Protein AF-A0A9W7T2G4-F1 (afdb_monomer_lite)

Secondary structure (DSSP, 8-state):
-THHHHHHHHHTTTS-HHHHHHHHHHHHHHHHH--SS---HHHHTSSS-SSEEEEEEEHHHHHHHHHH-----TT--HHHHHHHHHHTT--HHHHHHHHHHHTT--EEEEEESS-TT--SS-EEEEEEEEEEE-TTPPPPHHHHHHHHHHHHHHHHHHTT-S-HHHHHHHHHH--TTHHHHHHHS-TTS-HHHHHHHHHHHHHHHHHHTT----HHHHHHHHHT-SS-HHHHHHTTSEEEEEPP--TT---EEEPTTS--S-------------------------------------PPP-----SBPPTT--PPPPHHHHHT----TTS-HHHHHHHHHHHHHHTT-PBPPHHHHHHHHHHHHHTT-

Structure (mmCIF, N/CA/C/O backbone):
data_AF-A0A9W7T2G4-F1
#
_entry.id   AF-A0A9W7T2G4-F1
#
loop_
_atom_site.group_PDB
_atom_site.id
_atom_site.type_symbol
_atom_site.label_atom_id
_atom_site.label_alt_id
_atom_site.label_comp_id
_atom_site.label_asym_id
_atom_site.label_entity_id
_atom_site.label_seq_id
_atom_site.pdbx_PDB_ins_code
_atom_site.Cartn_x
_atom_site.Cartn_y
_atom_site.Cartn_z
_atom_site.occupancy
_atom_site.B_iso_or_equiv
_atom_site.auth_seq_id
_atom_site.auth_comp_id
_atom_site.auth_asym_id
_atom_site.auth_atom_id
_atom_site.pdbx_PDB_model_num
ATOM 1 N N . SER A 1 1 ? -6.076 11.336 30.240 1.00 52.75 1 SER A N 1
ATOM 2 C CA . SER A 1 1 ? -6.381 10.232 31.173 1.00 52.75 1 SER A CA 1
ATOM 3 C C . SER A 1 1 ? -7.382 9.301 30.498 1.00 52.75 1 SER A C 1
ATOM 5 O O . SER A 1 1 ? -8.202 9.799 29.736 1.00 52.75 1 SER A O 1
ATOM 7 N N . ARG A 1 2 ? -7.321 7.979 30.737 1.00 54.06 2 ARG A N 1
ATOM 8 C CA . ARG A 1 2 ? -8.260 6.973 30.174 1.00 54.06 2 ARG A CA 1
ATOM 9 C C . ARG A 1 2 ? -9.736 7.348 30.359 1.00 54.06 2 ARG A C 1
ATOM 11 O O . ARG A 1 2 ? -10.535 7.123 29.464 1.00 54.06 2 ARG A O 1
ATOM 18 N N . ILE A 1 3 ? -10.055 7.997 31.479 1.00 53.09 3 ILE A N 1
ATOM 19 C CA . ILE A 1 3 ? -11.402 8.477 31.813 1.00 53.09 3 ILE A CA 1
ATOM 20 C C . ILE A 1 3 ? -11.959 9.396 30.714 1.00 53.09 3 ILE A C 1
ATOM 22 O O . ILE A 1 3 ? -13.076 9.182 30.273 1.00 53.09 3 ILE A O 1
ATOM 26 N N . LYS A 1 4 ? -11.164 10.336 30.177 1.00 56.34 4 LYS A N 1
ATOM 27 C CA . LYS A 1 4 ? -11.614 11.229 29.089 1.00 56.34 4 LYS A CA 1
ATOM 28 C C . LYS A 1 4 ? -11.925 10.501 27.770 1.00 56.34 4 LYS A C 1
ATOM 30 O O . LYS A 1 4 ? -12.577 11.089 26.922 1.00 56.34 4 LYS A O 1
ATOM 35 N N . ARG A 1 5 ? -11.428 9.271 27.579 1.00 61.41 5 ARG A N 1
ATOM 36 C CA . ARG A 1 5 ? -11.643 8.481 26.352 1.00 61.41 5 ARG A CA 1
ATOM 37 C C . ARG A 1 5 ? -12.899 7.618 26.427 1.00 61.41 5 ARG A C 1
ATOM 39 O O . ARG A 1 5 ? -13.587 7.493 25.431 1.00 61.41 5 ARG A O 1
ATOM 46 N N . VAL A 1 6 ? -13.176 7.042 27.596 1.00 62.41 6 VAL A N 1
ATOM 47 C CA . VAL A 1 6 ? -14.283 6.087 27.796 1.00 62.41 6 VAL A CA 1
ATOM 48 C C . VAL A 1 6 ? -15.601 6.798 28.125 1.00 62.41 6 VAL A C 1
ATOM 50 O O . VAL A 1 6 ? -16.668 6.314 27.764 1.00 62.41 6 VAL A O 1
ATOM 53 N N . PHE A 1 7 ? -15.537 7.960 28.786 1.00 68.50 7 PHE A N 1
ATOM 54 C CA . PHE A 1 7 ? -16.724 8.677 29.266 1.00 68.50 7 PHE A CA 1
ATOM 55 C C . PHE A 1 7 ? -17.743 9.029 28.161 1.00 68.50 7 PHE A C 1
ATOM 57 O O . PHE A 1 7 ? -18.924 8.746 28.356 1.00 68.50 7 PHE A O 1
ATOM 64 N N . PRO A 1 8 ? -17.327 9.535 26.980 1.00 75.62 8 PRO A N 1
ATOM 65 C CA . PRO A 1 8 ? -18.272 9.824 25.899 1.00 75.62 8 PRO A CA 1
ATOM 66 C C . PRO A 1 8 ? -19.008 8.575 25.405 1.00 75.62 8 PRO A C 1
ATOM 68 O O . PRO A 1 8 ? -20.209 8.622 25.159 1.00 75.62 8 PRO A O 1
ATOM 71 N N . LEU A 1 9 ? -18.319 7.429 25.329 1.00 82.56 9 LEU A N 1
ATOM 72 C CA . LEU A 1 9 ? -18.953 6.179 24.917 1.00 82.56 9 LEU A CA 1
ATOM 73 C C . LEU A 1 9 ? -20.008 5.735 25.932 1.00 82.56 9 LEU A C 1
ATOM 75 O O . LEU A 1 9 ? -21.097 5.337 25.529 1.00 82.56 9 LEU A O 1
ATOM 79 N N . THR A 1 10 ? -19.707 5.817 27.234 1.00 82.31 10 THR A N 1
ATOM 80 C CA . THR A 1 10 ? -20.650 5.406 28.287 1.00 82.31 10 THR A CA 1
ATOM 81 C C . THR A 1 10 ? -21.949 6.209 28.279 1.00 82.31 10 THR A C 1
ATOM 83 O O . THR A 1 10 ? -22.995 5.643 28.581 1.00 82.31 10 THR A O 1
ATOM 86 N N . GLU A 1 11 ? -21.907 7.482 27.878 1.00 84.44 11 GLU A N 1
ATOM 87 C CA . GLU A 1 11 ? -23.097 8.337 27.759 1.00 84.44 11 GLU A CA 1
ATOM 88 C C . GLU A 1 11 ? -23.995 7.952 26.571 1.00 84.44 11 GLU A C 1
ATOM 90 O O . GLU A 1 11 ? -25.197 8.207 26.600 1.00 84.44 11 GLU A O 1
ATOM 95 N N . VAL A 1 12 ? -23.441 7.301 25.541 1.00 86.25 12 VAL A N 1
ATOM 96 C CA . VAL A 1 12 ? -24.167 6.944 24.308 1.00 86.25 12 VAL A CA 1
ATOM 97 C C . VAL A 1 12 ? -24.444 5.444 24.167 1.00 86.25 12 VAL A C 1
ATOM 99 O O . VAL A 1 12 ? -24.880 4.984 23.107 1.00 86.25 12 VAL A O 1
ATOM 102 N N . LEU A 1 13 ? -24.216 4.650 25.219 1.00 86.56 13 LEU A N 1
ATOM 103 C CA . LEU A 1 13 ? -24.439 3.198 25.190 1.00 86.56 13 LEU A CA 1
ATOM 104 C C . LEU A 1 13 ? -25.902 2.812 24.967 1.00 86.56 13 LEU A C 1
ATOM 106 O O . LEU A 1 13 ? -26.153 1.757 24.390 1.00 86.56 13 LEU A O 1
ATOM 110 N N . GLU A 1 14 ? -26.849 3.658 25.363 1.00 85.94 14 GLU A N 1
ATOM 111 C CA . GLU A 1 14 ? -28.290 3.457 25.148 1.00 85.94 14 GLU A CA 1
ATOM 112 C C . GLU A 1 14 ? -28.804 4.129 23.861 1.00 85.94 14 GLU A C 1
ATOM 114 O O . GLU A 1 14 ? -29.948 3.922 23.467 1.00 85.94 14 GLU A O 1
ATOM 119 N N . ALA A 1 15 ? -27.962 4.904 23.168 1.00 89.50 15 ALA A N 1
ATOM 120 C CA . ALA A 1 15 ? -28.337 5.630 21.953 1.00 89.50 15 ALA A CA 1
ATOM 121 C C . ALA A 1 15 ? -28.517 4.698 20.732 1.00 89.50 15 ALA A C 1
ATOM 123 O O . ALA A 1 15 ? -28.403 3.479 20.834 1.00 89.50 15 ALA A O 1
ATOM 124 N N . ALA A 1 16 ? -28.770 5.245 19.541 1.00 90.31 16 ALA A N 1
ATOM 125 C CA . ALA A 1 16 ? -28.787 4.446 18.311 1.00 90.31 16 ALA A CA 1
ATOM 126 C C . ALA A 1 16 ? -27.399 3.839 18.000 1.00 90.31 16 ALA A C 1
ATOM 128 O O . ALA A 1 16 ? -26.371 4.433 18.333 1.00 90.31 16 ALA A O 1
ATOM 129 N N . SER A 1 17 ? -27.360 2.694 17.305 1.00 91.62 17 SER A N 1
ATOM 130 C CA . SER A 1 17 ? -26.114 1.993 16.934 1.00 91.62 17 SER A CA 1
ATOM 131 C C . SER A 1 17 ? -25.126 2.873 16.159 1.00 91.62 17 SER A C 1
ATOM 133 O O . SER A 1 17 ? -23.921 2.722 16.328 1.00 91.62 17 SER A O 1
ATOM 135 N N . VAL A 1 18 ? -25.625 3.834 15.371 1.00 92.50 18 VAL A N 1
ATOM 136 C CA . VAL A 1 18 ? -24.806 4.825 14.650 1.00 92.50 18 VAL A CA 1
ATOM 137 C C . VAL A 1 18 ? -23.974 5.671 15.623 1.00 92.50 18 VAL A C 1
ATOM 139 O O . VAL A 1 18 ? -22.755 5.739 15.496 1.00 92.50 18 VAL A O 1
ATOM 142 N N . ILE A 1 19 ? -24.621 6.246 16.644 1.00 91.69 19 ILE A N 1
ATOM 143 C CA . ILE A 1 19 ? -23.990 7.143 17.626 1.00 91.69 19 ILE A CA 1
ATOM 144 C C . ILE A 1 19 ? -22.991 6.362 18.485 1.00 91.69 19 ILE A C 1
ATOM 146 O O . ILE A 1 19 ? -21.860 6.798 18.697 1.00 91.69 19 ILE A O 1
ATOM 150 N N . THR A 1 20 ? -23.380 5.167 18.943 1.00 91.44 20 THR A N 1
ATOM 151 C CA . THR A 1 20 ? -22.466 4.270 19.663 1.00 91.44 20 THR A CA 1
ATOM 152 C C . THR A 1 20 ? -21.259 3.896 18.793 1.00 91.44 20 THR A C 1
ATOM 154 O O . THR A 1 20 ? -20.131 3.859 19.280 1.00 91.44 20 THR A O 1
ATOM 157 N N . GLY A 1 21 ? -21.487 3.656 17.501 1.00 92.25 21 GLY A N 1
ATOM 158 C CA . GLY A 1 21 ? -20.466 3.362 16.504 1.00 92.25 21 GLY A CA 1
ATOM 159 C C . GLY A 1 21 ? -19.441 4.472 16.312 1.00 92.25 21 GLY A C 1
ATOM 160 O O . GLY A 1 21 ? -18.238 4.206 16.322 1.00 92.25 21 GLY A O 1
ATOM 161 N N . GLU A 1 22 ? -19.898 5.716 16.166 1.00 92.00 22 GLU A N 1
ATOM 162 C CA . GLU A 1 22 ? -19.015 6.878 16.057 1.00 92.00 22 GLU A CA 1
ATOM 163 C C . GLU A 1 22 ? -18.065 6.995 17.249 1.00 92.00 22 GLU A C 1
ATOM 165 O O . GLU A 1 22 ? -16.853 7.141 17.072 1.00 92.00 22 GLU A O 1
ATOM 170 N N . GLU A 1 23 ? -18.609 6.943 18.467 1.00 90.00 23 GLU A N 1
ATOM 171 C CA . GLU A 1 23 ? -17.812 7.088 19.684 1.00 90.00 23 GLU A CA 1
ATOM 172 C C . GLU A 1 23 ? -16.838 5.922 19.841 1.00 90.00 23 GLU A C 1
ATOM 174 O O . GLU A 1 23 ? -15.660 6.129 20.136 1.00 90.00 23 GLU A O 1
ATOM 179 N N . LEU A 1 24 ? -17.271 4.700 19.523 1.00 90.81 24 LEU A N 1
ATOM 180 C CA . LEU A 1 24 ? -16.404 3.527 19.541 1.00 90.81 24 LEU A CA 1
ATOM 181 C C . LEU A 1 24 ? -15.227 3.659 18.548 1.00 90.81 24 LEU A C 1
ATOM 183 O O . LEU A 1 24 ? -14.097 3.266 18.858 1.00 90.81 24 LEU A O 1
ATOM 187 N N . LEU A 1 25 ? -15.443 4.274 17.379 1.00 91.31 25 LEU A N 1
ATOM 188 C CA . LEU A 1 25 ? -14.369 4.578 16.425 1.00 91.31 25 LEU A CA 1
ATOM 189 C C . LEU A 1 25 ? -13.452 5.704 16.890 1.00 91.31 25 LEU A C 1
ATOM 191 O O . LEU A 1 25 ? -12.235 5.615 16.701 1.00 91.31 25 LEU A O 1
ATOM 195 N N . LYS A 1 26 ? -13.994 6.749 17.521 1.00 88.44 26 LYS A N 1
ATOM 196 C CA . LYS A 1 26 ? -13.187 7.819 18.123 1.00 88.44 26 LYS A CA 1
ATOM 197 C C . LYS A 1 26 ? -12.275 7.247 19.210 1.00 88.44 26 LYS A C 1
ATOM 199 O O . LYS A 1 26 ? -11.094 7.596 19.237 1.00 88.44 26 LYS A O 1
ATOM 204 N N . VAL A 1 27 ? -12.760 6.306 20.025 1.00 88.44 27 VAL A N 1
ATOM 205 C CA . VAL A 1 27 ? -11.935 5.569 20.998 1.00 88.44 27 VAL A CA 1
ATOM 206 C C . VAL A 1 27 ? -10.800 4.815 20.303 1.00 88.44 27 VAL A C 1
ATOM 208 O O . VAL A 1 27 ? -9.637 4.977 20.685 1.00 88.44 27 VAL A O 1
ATOM 211 N N . LEU A 1 28 ? -11.104 4.035 19.258 1.00 89.06 28 LEU A N 1
ATOM 212 C CA . LEU A 1 28 ? -10.088 3.298 18.496 1.00 89.06 28 LEU A CA 1
ATOM 213 C C . LEU A 1 28 ? -9.012 4.234 17.934 1.00 89.06 28 LEU A C 1
ATOM 215 O O . LEU A 1 28 ? -7.814 3.978 18.062 1.00 89.06 28 LEU A O 1
ATOM 219 N N . LEU A 1 29 ? -9.426 5.345 17.328 1.00 87.38 29 LEU A N 1
ATOM 220 C CA . LEU A 1 29 ? -8.516 6.344 16.780 1.00 87.38 29 LEU A CA 1
ATOM 221 C C . LEU A 1 29 ? -7.683 7.010 17.888 1.00 87.38 29 LEU A C 1
ATOM 223 O O . LEU A 1 29 ? -6.477 7.177 17.710 1.00 87.38 29 LEU A O 1
ATOM 227 N N . CYS A 1 30 ? -8.256 7.313 19.055 1.00 83.94 30 CYS A N 1
ATOM 228 C CA . CYS A 1 30 ? -7.500 7.818 20.208 1.00 83.94 30 CYS A CA 1
ATOM 229 C C . CYS A 1 30 ? -6.412 6.834 20.662 1.00 83.94 30 CYS A C 1
ATOM 231 O O . CYS A 1 30 ? -5.288 7.241 20.979 1.00 83.94 30 CYS A O 1
ATOM 233 N N . ASP A 1 31 ? -6.720 5.536 20.670 1.00 82.88 31 ASP A N 1
ATOM 234 C CA . ASP A 1 31 ? -5.755 4.493 21.017 1.00 82.88 31 ASP A CA 1
ATOM 235 C C . ASP A 1 31 ? -4.613 4.400 20.000 1.00 82.88 31 ASP A C 1
ATOM 237 O O . ASP A 1 31 ? -3.445 4.300 20.388 1.00 82.88 31 ASP A O 1
ATOM 241 N N . LEU A 1 32 ? -4.924 4.503 18.705 1.00 84.19 32 LEU A N 1
ATOM 242 C CA . LEU A 1 32 ? -3.932 4.446 17.629 1.00 84.19 32 LEU A CA 1
ATOM 243 C C . LEU A 1 32 ? -3.034 5.685 17.592 1.00 84.19 32 LEU A C 1
ATOM 245 O O . LEU A 1 32 ? -1.810 5.560 17.511 1.00 84.19 32 LEU A O 1
ATOM 249 N N . TYR A 1 33 ? -3.619 6.879 17.687 1.00 79.00 33 TYR A N 1
ATOM 250 C CA . TYR A 1 33 ? -2.873 8.137 17.671 1.00 79.00 33 TYR A CA 1
ATOM 251 C C . TYR A 1 33 ? -2.142 8.407 18.989 1.00 79.00 33 TYR A C 1
ATOM 253 O O . TYR A 1 33 ? -1.288 9.289 19.033 1.00 79.00 33 TYR A O 1
ATOM 261 N N . LYS A 1 34 ? -2.438 7.648 20.056 1.00 70.56 34 LYS A N 1
ATOM 262 C CA . LYS A 1 34 ? -1.885 7.815 21.414 1.00 70.56 34 LYS A CA 1
ATOM 263 C C . LYS A 1 34 ? -2.081 9.221 22.001 1.00 70.56 34 LYS A C 1
ATOM 265 O O . LYS A 1 34 ? -1.514 9.526 23.048 1.00 70.56 34 LYS A O 1
ATOM 270 N N . MET A 1 35 ? -2.906 10.053 21.372 1.00 58.56 35 MET A N 1
ATOM 271 C CA . MET A 1 35 ? -3.210 11.420 21.780 1.00 58.56 35 MET A CA 1
ATOM 272 C C . MET A 1 35 ? -4.561 11.454 22.495 1.00 58.56 35 MET A C 1
ATOM 274 O O . MET A 1 35 ? -5.463 10.688 22.170 1.00 58.56 35 MET A O 1
ATOM 278 N N . ASN A 1 36 ? -4.696 12.334 23.489 1.00 50.72 36 ASN A N 1
ATOM 279 C CA . ASN A 1 36 ? -6.003 12.654 24.078 1.00 50.72 36 ASN A CA 1
ATOM 280 C C . ASN A 1 36 ? -6.703 13.801 23.334 1.00 50.72 36 ASN A C 1
ATOM 282 O O . ASN A 1 36 ? -7.873 14.042 23.597 1.00 50.72 36 ASN A O 1
ATOM 286 N N . GLU A 1 37 ? -6.000 14.525 22.457 1.00 52.00 37 GLU A N 1
ATOM 287 C CA . GLU A 1 37 ? -6.506 15.752 21.841 1.00 52.00 37 GLU A CA 1
ATOM 288 C C . GLU A 1 37 ? -6.100 15.799 20.359 1.00 52.00 37 GLU A C 1
ATOM 290 O O . GLU A 1 37 ? -4.914 15.793 20.028 1.00 52.00 37 GLU A O 1
ATOM 295 N N . GLY A 1 38 ? -7.109 15.804 19.479 1.00 63.25 38 GLY A N 1
ATOM 296 C CA . GLY A 1 38 ? -6.982 16.063 18.041 1.00 63.25 38 GLY A CA 1
ATOM 297 C C . GLY A 1 38 ? -6.785 14.835 17.147 1.00 63.25 38 GLY A C 1
ATOM 298 O O . GLY A 1 38 ? -5.710 14.651 16.579 1.00 63.25 38 GLY A O 1
ATOM 299 N N . ILE A 1 39 ? -7.832 14.027 16.941 1.00 73.31 39 ILE A N 1
ATOM 300 C CA . ILE A 1 39 ? -7.872 13.106 15.791 1.00 73.31 39 ILE A CA 1
ATOM 301 C C . ILE A 1 39 ? -8.084 13.962 14.532 1.00 73.31 39 ILE A C 1
ATOM 303 O O . ILE A 1 39 ? -9.062 14.711 14.483 1.00 73.31 39 ILE A O 1
ATOM 307 N N . PRO A 1 40 ? -7.227 13.872 13.498 1.00 78.50 40 PRO A N 1
ATOM 308 C CA . PRO A 1 40 ? -7.386 14.650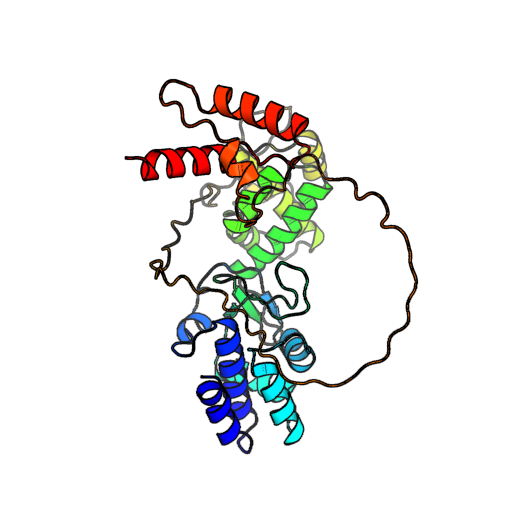 12.273 1.00 78.50 40 PRO A CA 1
ATOM 309 C C . PRO A 1 40 ? -8.483 14.049 11.378 1.00 78.50 40 PRO A C 1
ATOM 311 O O . PRO A 1 40 ? -8.208 13.653 10.246 1.00 78.50 40 PRO A O 1
ATOM 314 N N . LEU A 1 41 ? -9.725 13.973 11.877 1.00 82.50 41 LEU A N 1
ATOM 315 C CA . LEU A 1 41 ? -10.870 13.370 11.180 1.00 82.50 41 LEU A CA 1
ATOM 316 C C . LEU A 1 41 ? -11.043 13.956 9.775 1.00 82.50 41 LEU A C 1
ATOM 318 O O . LEU A 1 41 ? -11.120 13.206 8.810 1.00 82.50 41 LEU A O 1
ATOM 322 N N . ALA A 1 42 ? -10.951 15.283 9.632 1.00 83.06 42 ALA A N 1
ATOM 323 C CA . ALA A 1 42 ? -11.022 15.950 8.329 1.00 83.06 42 ALA A CA 1
ATOM 324 C C . ALA A 1 42 ? -9.972 15.439 7.320 1.00 83.06 42 ALA A C 1
ATOM 326 O O . ALA A 1 42 ? -10.243 15.365 6.124 1.00 83.06 42 ALA A O 1
ATOM 327 N N . GLY A 1 43 ? -8.782 15.048 7.790 1.00 83.31 43 GLY A N 1
ATOM 328 C CA . GLY A 1 43 ? -7.762 14.427 6.945 1.00 83.31 43 GLY A CA 1
ATOM 329 C C . GLY A 1 43 ? -8.139 13.005 6.520 1.00 83.31 43 GLY A C 1
ATOM 330 O O . GLY A 1 43 ? -7.893 12.619 5.380 1.00 83.31 43 GLY A O 1
ATOM 331 N N . LEU A 1 44 ? -8.771 12.233 7.408 1.00 88.50 44 LEU A N 1
ATOM 332 C CA . LEU A 1 44 ? -9.225 10.866 7.125 1.00 88.50 44 LEU A CA 1
ATOM 333 C C . LEU A 1 44 ? -10.372 10.829 6.098 1.00 88.50 44 LEU A C 1
ATOM 335 O O . LEU A 1 44 ? -10.502 9.848 5.368 1.00 88.50 44 LEU A O 1
ATOM 339 N N . CYS A 1 45 ? -11.158 11.902 5.992 1.00 88.56 45 CYS A N 1
ATOM 340 C CA . CYS A 1 45 ? -12.253 12.056 5.023 1.00 88.56 45 CYS A CA 1
ATOM 341 C C . CYS A 1 45 ? -11.818 12.731 3.705 1.00 88.56 45 CYS A C 1
ATOM 343 O O . CYS A 1 45 ? -12.635 12.937 2.809 1.00 88.56 45 CYS A O 1
ATOM 345 N N . GLY A 1 46 ? -10.546 13.125 3.586 1.00 84.88 46 GLY A N 1
ATOM 346 C CA . GLY A 1 46 ? -10.048 13.920 2.464 1.00 84.88 46 GLY A CA 1
ATOM 347 C C . GLY A 1 46 ? -10.095 13.212 1.103 1.00 84.88 46 GLY A C 1
ATOM 348 O O . GLY A 1 46 ? -10.328 12.009 0.982 1.00 84.88 46 GLY A O 1
ATOM 349 N N . SER A 1 47 ? -9.812 13.959 0.033 1.00 83.62 47 SER A N 1
ATOM 350 C CA . SER A 1 47 ? -9.673 13.399 -1.322 1.00 83.62 47 SER A CA 1
ATOM 351 C C . SER A 1 47 ? -8.357 12.635 -1.518 1.00 83.62 47 SER A C 1
ATOM 353 O O . SER A 1 47 ? -8.285 11.728 -2.350 1.00 83.62 47 SER A O 1
ATOM 355 N N . SER A 1 48 ? -7.334 12.947 -0.721 1.00 83.88 48 SER A N 1
ATOM 356 C CA . SER A 1 48 ? -6.010 12.324 -0.727 1.00 83.88 48 SER A CA 1
ATOM 357 C C . SER A 1 48 ? -5.651 11.762 0.655 1.00 83.88 48 SER A C 1
ATOM 359 O O . SER A 1 48 ? -6.130 12.272 1.669 1.00 83.88 48 SER A O 1
ATOM 361 N N . PRO A 1 49 ? -4.820 10.703 0.720 1.00 87.31 49 PRO A N 1
ATOM 362 C CA . PRO A 1 49 ? -4.423 10.118 1.993 1.00 87.31 49 PRO A CA 1
ATOM 363 C C . PRO A 1 49 ? -3.577 11.117 2.805 1.00 87.31 49 PRO A C 1
ATOM 365 O O . PRO A 1 49 ? -2.682 11.741 2.230 1.00 87.31 49 PRO A O 1
ATOM 368 N N . PRO A 1 50 ? -3.757 11.207 4.139 1.00 85.69 50 PRO A N 1
ATOM 369 C CA . PRO A 1 50 ? -2.946 12.080 5.002 1.00 85.69 50 PRO A CA 1
ATOM 370 C C . PRO A 1 50 ? -1.452 11.739 5.025 1.00 85.69 50 PRO A C 1
ATOM 372 O O . PRO A 1 50 ? -0.638 12.516 5.516 1.00 85.69 50 PRO A O 1
ATOM 375 N N . GLY A 1 51 ? -1.096 10.552 4.537 1.00 85.62 51 GLY A N 1
ATOM 376 C CA . GLY A 1 51 ? 0.259 10.034 4.536 1.00 85.62 51 GLY A CA 1
ATOM 377 C C . GLY A 1 51 ? 0.467 8.951 3.486 1.00 85.62 51 GLY A C 1
ATOM 378 O O . GLY A 1 51 ? -0.140 8.934 2.412 1.00 85.62 51 GLY A O 1
ATOM 379 N N . ILE A 1 52 ? 1.338 8.000 3.804 1.00 85.31 52 ILE A N 1
ATOM 380 C CA . ILE A 1 52 ? 1.698 6.903 2.913 1.00 85.31 52 ILE A CA 1
ATOM 381 C C . ILE A 1 52 ? 0.569 5.870 2.888 1.00 85.31 52 ILE A C 1
ATOM 383 O O . ILE A 1 52 ? 0.496 4.977 3.723 1.00 85.31 52 ILE A O 1
ATOM 387 N N . LEU A 1 53 ? -0.280 5.945 1.868 1.00 87.56 53 LEU A N 1
ATOM 388 C CA . LEU A 1 53 ? -1.157 4.843 1.457 1.00 87.56 53 LEU A CA 1
ATOM 389 C C . LEU A 1 53 ? -0.387 3.520 1.233 1.00 87.56 53 LEU A C 1
ATOM 391 O O . LEU A 1 53 ? 0.616 3.500 0.511 1.00 87.56 53 LEU A O 1
ATOM 395 N N . LYS A 1 54 ? -0.877 2.433 1.830 1.00 86.31 54 LYS A N 1
ATOM 396 C CA . LYS A 1 54 ? -0.346 1.061 1.764 1.00 86.31 54 LYS A CA 1
ATOM 397 C C . LYS A 1 54 ? -1.230 0.093 0.980 1.00 86.31 54 LYS A C 1
ATOM 399 O O . LYS A 1 54 ? -0.796 -1.017 0.703 1.00 86.31 54 LYS A O 1
ATOM 404 N N . GLY A 1 55 ? -2.424 0.523 0.589 1.00 87.62 55 GLY A N 1
ATOM 405 C CA . GLY A 1 55 ? -3.370 -0.276 -0.180 1.00 87.62 55 GLY A CA 1
ATOM 406 C C . GLY A 1 55 ? -4.801 0.134 0.133 1.00 87.62 55 GLY A C 1
ATOM 407 O O . GLY A 1 55 ? -5.041 1.258 0.583 1.00 87.62 55 GLY A O 1
ATOM 408 N N . ALA A 1 56 ? -5.724 -0.795 -0.083 1.00 90.88 56 ALA A N 1
ATOM 409 C CA . ALA A 1 56 ? -7.124 -0.665 0.284 1.00 90.88 56 ALA A CA 1
ATOM 410 C C . ALA A 1 56 ? -7.616 -1.921 1.008 1.00 90.88 56 ALA A C 1
ATOM 412 O O . ALA A 1 56 ? -7.048 -2.999 0.824 1.00 90.88 56 ALA A O 1
ATOM 413 N N . LEU A 1 57 ? -8.671 -1.767 1.802 1.00 91.56 57 LEU A N 1
ATOM 414 C CA . LEU A 1 57 ? -9.357 -2.850 2.499 1.00 91.56 57 LEU A CA 1
ATOM 415 C C . LEU A 1 57 ? -10.871 -2.683 2.390 1.00 91.56 57 LEU A C 1
ATOM 417 O O . LEU A 1 57 ? -11.373 -1.563 2.322 1.00 91.56 57 LEU A O 1
ATOM 421 N N . THR A 1 58 ? -11.599 -3.795 2.379 1.00 92.25 58 THR A N 1
ATOM 422 C CA . THR A 1 58 ? -13.063 -3.776 2.433 1.00 92.25 58 THR A CA 1
ATOM 423 C C . THR A 1 58 ? -13.516 -3.565 3.869 1.00 92.25 58 THR A C 1
ATOM 425 O O . THR A 1 58 ? -13.068 -4.284 4.769 1.00 92.25 58 THR A O 1
ATOM 428 N N . LEU A 1 59 ? -14.417 -2.602 4.072 1.00 93.19 59 LEU A N 1
ATOM 429 C CA . LEU A 1 59 ? -14.902 -2.223 5.395 1.00 93.19 59 LEU A CA 1
ATOM 430 C C . LEU A 1 59 ? -15.483 -3.420 6.161 1.00 93.19 59 LEU A C 1
ATOM 432 O O . LEU A 1 59 ? -15.119 -3.617 7.314 1.00 93.19 59 LEU A O 1
ATOM 436 N N . ASP A 1 60 ? -16.295 -4.256 5.508 1.00 91.38 60 ASP A N 1
ATOM 437 C CA . ASP A 1 60 ? -16.951 -5.409 6.142 1.00 91.38 60 ASP A CA 1
ATOM 438 C C . ASP A 1 60 ? -15.940 -6.364 6.786 1.00 91.38 60 ASP A C 1
ATOM 440 O O . ASP A 1 60 ? -16.037 -6.697 7.966 1.00 91.38 60 ASP A O 1
ATOM 444 N N . SER A 1 61 ? -14.906 -6.742 6.027 1.00 90.19 61 SER A N 1
ATOM 445 C CA . SER A 1 61 ? -13.844 -7.624 6.521 1.00 90.19 61 SER A CA 1
ATOM 446 C C . SER A 1 61 ? -13.055 -6.989 7.665 1.00 90.19 61 SER A C 1
ATOM 448 O O . SER A 1 61 ? -12.703 -7.656 8.634 1.00 90.19 61 SER A O 1
ATOM 450 N N . PHE A 1 62 ? -12.805 -5.682 7.581 1.00 91.38 62 PHE A N 1
ATOM 451 C CA . PHE A 1 62 ? -12.015 -4.973 8.576 1.00 91.38 62 PHE A CA 1
ATOM 452 C C . PHE A 1 62 ? -12.777 -4.786 9.886 1.00 91.38 62 PHE A C 1
ATOM 454 O O . PHE A 1 62 ? -12.220 -4.997 10.962 1.00 91.38 62 PHE A O 1
ATOM 461 N N . VAL A 1 63 ? -14.061 -4.443 9.807 1.00 92.88 63 VAL A N 1
ATOM 462 C CA . VAL A 1 63 ? -14.925 -4.298 10.977 1.00 92.88 63 VAL A CA 1
ATOM 463 C C . VAL A 1 63 ? -15.109 -5.637 11.687 1.00 92.88 63 VAL A C 1
ATOM 465 O O . VAL A 1 63 ? -15.007 -5.677 12.910 1.00 92.88 63 VAL A O 1
ATOM 468 N N . GLN A 1 64 ? -15.270 -6.739 10.950 1.00 91.25 64 GLN A N 1
ATOM 469 C CA . GLN A 1 64 ? -15.288 -8.080 11.544 1.00 91.25 64 GLN A CA 1
ATOM 470 C C . GLN A 1 64 ? -13.986 -8.402 12.291 1.00 91.25 64 GLN A C 1
ATOM 472 O O . GLN A 1 64 ? -14.023 -8.935 13.403 1.00 91.25 64 GLN A O 1
ATOM 477 N N . GLU A 1 65 ? -12.822 -8.055 11.730 1.00 89.56 65 GLU A N 1
ATOM 478 C CA . GLU A 1 65 ? -11.546 -8.234 12.431 1.00 89.56 65 GLU A CA 1
ATOM 479 C C . GLU A 1 65 ? -11.458 -7.378 13.704 1.00 89.56 65 GLU A C 1
ATOM 481 O O . GLU A 1 65 ? -11.006 -7.868 14.740 1.00 89.56 65 GLU A O 1
ATOM 486 N N . LEU A 1 66 ? -11.901 -6.118 13.653 1.00 90.25 66 LEU A N 1
ATOM 487 C CA . LEU A 1 66 ? -11.926 -5.225 14.817 1.00 90.25 66 LEU A CA 1
ATOM 488 C C . LEU A 1 66 ? -12.893 -5.712 15.903 1.00 90.25 66 LEU A C 1
ATOM 490 O O . LEU A 1 66 ? -12.571 -5.624 17.088 1.00 90.25 66 LEU A O 1
ATOM 494 N N . ALA A 1 67 ? -14.048 -6.245 15.505 1.00 89.00 67 ALA A N 1
ATOM 495 C CA . ALA A 1 67 ? -15.070 -6.748 16.411 1.00 89.00 67 ALA A CA 1
ATOM 496 C C . ALA A 1 67 ? -14.656 -8.053 17.110 1.00 89.00 67 ALA A C 1
ATOM 498 O O . ALA A 1 67 ? -15.130 -8.335 18.201 1.00 89.00 67 ALA A O 1
ATOM 499 N N . THR A 1 68 ? -13.761 -8.854 16.526 1.00 86.00 68 THR A N 1
ATOM 500 C CA . THR A 1 68 ? -13.438 -10.196 17.050 1.00 86.00 68 THR A CA 1
ATOM 501 C C . THR A 1 68 ? -12.049 -10.308 17.674 1.00 86.00 68 THR A C 1
ATOM 503 O O . THR A 1 68 ? -11.833 -11.151 18.546 1.00 86.00 68 THR A O 1
ATOM 506 N N . ARG A 1 69 ? -11.074 -9.482 17.267 1.00 83.88 69 ARG A N 1
ATOM 507 C CA . ARG A 1 69 ? -9.693 -9.612 17.757 1.00 83.88 69 ARG A CA 1
ATOM 508 C C . ARG A 1 69 ? -9.516 -9.078 19.179 1.00 83.88 69 ARG A C 1
ATOM 510 O O . ARG A 1 69 ? -9.858 -7.945 19.495 1.00 83.88 69 ARG A O 1
ATOM 517 N N . ASP A 1 70 ? -8.814 -9.854 20.004 1.00 76.69 70 ASP A N 1
ATOM 518 C CA . ASP A 1 70 ? -8.405 -9.474 21.368 1.00 76.69 70 ASP A CA 1
ATOM 519 C C . ASP A 1 70 ? -6.974 -8.898 21.443 1.00 76.69 70 ASP A C 1
ATOM 521 O O . ASP A 1 70 ? -6.303 -8.949 22.471 1.00 76.69 70 ASP A O 1
ATOM 525 N N . SER A 1 71 ? -6.469 -8.314 20.355 1.00 78.88 71 SER A N 1
ATOM 526 C CA . SER A 1 71 ? -5.111 -7.748 20.290 1.00 78.88 71 SER A CA 1
ATOM 527 C C . SER A 1 71 ? -5.035 -6.298 20.789 1.00 78.88 71 SER A C 1
ATOM 529 O O . SER A 1 71 ? -4.248 -5.509 20.278 1.00 78.88 71 SER A O 1
ATOM 531 N N . PHE A 1 72 ? -5.830 -5.926 21.788 1.00 80.06 72 PHE A N 1
ATOM 532 C CA . PHE A 1 72 ? -5.888 -4.565 22.334 1.00 80.06 72 PHE A CA 1
ATOM 533 C C . PHE A 1 72 ? -5.404 -4.543 23.792 1.00 80.06 72 PHE A C 1
ATOM 535 O O . PHE A 1 72 ? -6.209 -4.335 24.701 1.00 80.06 72 PHE A O 1
ATOM 542 N N . PRO A 1 73 ? -4.109 -4.803 24.062 1.00 68.31 73 PRO A N 1
ATOM 543 C CA . PRO A 1 73 ? -3.614 -4.782 25.429 1.00 68.31 73 PRO A CA 1
ATOM 544 C C . PRO A 1 73 ? -3.599 -3.358 25.990 1.00 68.31 73 PRO A C 1
ATOM 546 O O . PRO A 1 73 ? -3.512 -2.365 25.261 1.00 68.31 73 PRO A O 1
ATOM 549 N N . VAL A 1 74 ? -3.620 -3.271 27.320 1.00 65.75 74 VAL A N 1
ATOM 550 C CA . VAL A 1 74 ? -3.431 -2.026 28.074 1.00 65.75 74 VAL A CA 1
ATOM 551 C C . VAL A 1 74 ? -2.199 -1.279 27.525 1.00 65.75 74 VAL A C 1
ATOM 553 O O . VAL A 1 74 ? -1.158 -1.905 27.316 1.00 65.75 74 VAL A O 1
ATOM 556 N N . PRO A 1 75 ? -2.283 0.039 27.255 1.00 69.56 75 PRO A N 1
ATOM 557 C CA . PRO A 1 75 ? -3.310 0.988 27.691 1.00 69.56 75 PRO A CA 1
ATOM 558 C C . PRO A 1 75 ? -4.518 1.173 26.759 1.00 69.56 75 PRO A C 1
ATOM 560 O O . PRO A 1 75 ? -5.356 2.016 27.088 1.00 69.56 75 PRO A O 1
ATOM 563 N N . ALA A 1 76 ? -4.648 0.413 25.664 1.00 75.75 76 ALA A N 1
ATOM 564 C CA . ALA A 1 76 ? -5.791 0.541 24.755 1.00 75.75 76 ALA A CA 1
ATOM 565 C C . ALA A 1 76 ? -7.123 0.350 25.509 1.00 75.75 76 ALA A C 1
ATOM 567 O O . ALA A 1 76 ? -7.213 -0.478 26.423 1.00 75.75 76 ALA A O 1
ATOM 568 N N . THR A 1 77 ? -8.123 1.163 25.182 1.00 82.69 77 THR A N 1
ATOM 569 C CA . THR A 1 77 ? -9.473 1.130 25.763 1.00 82.69 77 THR A CA 1
ATOM 570 C C . THR A 1 77 ? -10.485 0.478 24.833 1.00 82.69 77 THR A C 1
ATOM 572 O O . THR A 1 77 ? -11.413 -0.153 25.327 1.00 82.69 77 THR A O 1
ATOM 575 N N . PHE A 1 78 ? -10.253 0.496 23.516 1.00 87.44 78 PHE A N 1
ATOM 576 C CA . PHE A 1 78 ? -11.167 -0.072 22.522 1.00 87.44 78 PHE A CA 1
ATOM 577 C C . PHE A 1 78 ? -11.603 -1.512 22.830 1.00 87.44 78 PHE A C 1
ATOM 579 O O . PHE A 1 78 ? -12.780 -1.836 22.735 1.00 87.44 78 PHE A O 1
ATOM 586 N N . GLY A 1 79 ? -10.678 -2.383 23.251 1.00 86.31 79 GLY A N 1
ATOM 587 C CA . GLY A 1 79 ? -11.012 -3.776 23.568 1.00 86.31 79 GLY A CA 1
ATOM 588 C C . GLY A 1 79 ? -11.960 -3.935 24.766 1.00 86.31 79 GLY A C 1
ATOM 589 O O . GLY A 1 79 ? -12.740 -4.882 24.804 1.00 86.31 79 GLY A O 1
ATOM 590 N N . HIS A 1 80 ? -11.908 -3.020 25.737 1.00 86.50 80 HIS A N 1
ATOM 591 C CA . HIS A 1 80 ? -12.837 -2.998 26.869 1.00 86.50 80 HIS A CA 1
ATOM 592 C C . HIS A 1 80 ? -14.194 -2.425 26.452 1.00 86.50 80 HIS A C 1
ATOM 594 O O . HIS A 1 80 ? -15.232 -3.028 26.714 1.00 86.50 80 HIS A O 1
ATOM 600 N N . ASP A 1 81 ? -14.154 -1.302 25.747 1.00 87.25 81 ASP A N 1
ATOM 601 C CA . ASP A 1 81 ? -15.307 -0.542 25.275 1.00 87.25 81 ASP A CA 1
ATOM 602 C C . ASP A 1 81 ? -16.160 -1.350 24.287 1.00 87.25 81 ASP A C 1
ATOM 604 O O . ASP A 1 81 ? -17.384 -1.376 24.387 1.00 87.25 81 ASP A O 1
ATOM 608 N N . ARG A 1 82 ? -15.514 -2.138 23.421 1.00 91.06 82 ARG A N 1
ATOM 609 C CA . ARG A 1 82 ? -16.162 -3.148 22.579 1.00 91.06 82 ARG A CA 1
ATOM 610 C C . ARG A 1 82 ? -17.021 -4.112 23.399 1.00 91.06 82 ARG A C 1
ATOM 612 O O . ARG A 1 82 ? -18.195 -4.302 23.102 1.00 91.06 82 ARG A O 1
ATOM 619 N N . ARG A 1 83 ? -16.449 -4.704 24.452 1.00 89.69 83 ARG A N 1
ATOM 620 C CA . ARG A 1 83 ? -17.161 -5.659 25.322 1.00 89.69 83 ARG A CA 1
ATOM 621 C C . ARG A 1 83 ? -18.291 -4.987 26.095 1.00 89.69 83 ARG A C 1
ATOM 623 O O . ARG A 1 83 ? -19.252 -5.652 26.466 1.00 89.69 83 ARG A O 1
ATOM 630 N N . LEU A 1 84 ? -18.168 -3.693 26.379 1.00 89.19 84 LEU A N 1
ATOM 631 C CA . LEU A 1 84 ? -19.223 -2.922 27.024 1.00 89.19 84 LEU A CA 1
ATOM 632 C C . LEU A 1 84 ? -20.436 -2.759 26.099 1.00 89.19 84 LEU A C 1
ATOM 634 O O . LEU A 1 84 ? -21.553 -2.982 26.549 1.00 89.19 84 LEU A O 1
ATOM 638 N N . VAL A 1 85 ? -20.210 -2.474 24.813 1.00 90.19 85 VAL A N 1
ATOM 639 C CA . VAL A 1 85 ? -21.267 -2.434 23.785 1.00 90.19 85 VAL A CA 1
ATOM 640 C C . VAL A 1 85 ? -21.922 -3.809 23.592 1.00 90.19 85 VAL A C 1
ATOM 642 O O . VAL A 1 85 ? -23.143 -3.905 23.526 1.00 90.19 85 VAL A O 1
ATOM 645 N N . GLU A 1 86 ? -21.146 -4.897 23.584 1.00 91.12 86 GLU A N 1
ATOM 646 C CA . GLU A 1 86 ? -21.712 -6.259 23.504 1.00 91.12 86 GLU A CA 1
ATOM 647 C C . GLU A 1 86 ? -22.616 -6.571 24.704 1.00 91.12 86 GLU A C 1
ATOM 649 O O . GLU A 1 86 ? -23.679 -7.174 24.560 1.00 91.12 86 GLU A O 1
ATOM 654 N N . ARG A 1 87 ? -22.223 -6.131 25.907 1.00 90.06 87 ARG A N 1
ATOM 655 C CA . ARG A 1 87 ? -23.001 -6.338 27.139 1.00 90.06 87 ARG A CA 1
ATOM 656 C C . ARG A 1 87 ? -24.331 -5.594 27.151 1.00 90.06 87 ARG A C 1
ATOM 658 O O . ARG A 1 87 ? -25.229 -6.026 27.867 1.00 90.06 87 ARG A O 1
ATOM 665 N N . THR A 1 88 ? -24.471 -4.514 26.386 1.00 88.38 88 THR A N 1
ATOM 666 C CA . THR A 1 88 ? -25.751 -3.807 26.233 1.00 88.38 88 THR A CA 1
ATOM 667 C C . THR A 1 88 ? -26.647 -4.426 25.158 1.00 88.38 88 THR A C 1
ATOM 669 O O . THR A 1 88 ? -27.725 -3.906 24.889 1.00 88.38 88 THR A O 1
ATOM 672 N N . GLY A 1 89 ? -26.242 -5.560 24.569 1.00 88.62 89 GLY A N 1
ATOM 673 C CA . GLY A 1 89 ? -27.039 -6.316 23.601 1.00 88.62 89 GLY A CA 1
ATOM 674 C C . GLY A 1 89 ? -26.947 -5.801 22.164 1.00 88.62 89 GLY A C 1
ATOM 675 O O . GLY A 1 89 ? -27.715 -6.247 21.316 1.00 88.62 89 GLY A O 1
ATOM 676 N N . LYS A 1 90 ? -26.026 -4.874 21.877 1.00 91.94 90 LYS A N 1
ATOM 677 C CA . LYS A 1 90 ? -25.802 -4.340 20.528 1.00 91.94 90 LYS A CA 1
ATOM 678 C C . LYS A 1 90 ? -24.776 -5.168 19.761 1.00 91.94 90 LYS A C 1
ATOM 680 O O . LYS A 1 90 ? -23.784 -5.622 20.332 1.00 91.94 90 LYS A O 1
ATOM 685 N N . ASP A 1 91 ? -24.971 -5.293 18.449 1.00 93.31 91 ASP A N 1
ATOM 686 C CA . ASP A 1 91 ? -23.944 -5.840 17.564 1.00 93.31 91 ASP A CA 1
ATOM 687 C C . ASP A 1 91 ? -22.845 -4.796 17.323 1.00 93.31 91 ASP A C 1
ATOM 689 O O . ASP A 1 91 ? -23.066 -3.734 16.735 1.00 93.31 91 ASP A O 1
ATOM 693 N N . VAL A 1 92 ? -21.630 -5.113 17.769 1.00 93.31 92 VAL A N 1
ATOM 694 C CA . VAL A 1 92 ? -20.440 -4.279 17.568 1.00 93.31 92 VAL A CA 1
ATOM 695 C C . VAL A 1 92 ? -20.134 -4.099 16.088 1.00 93.31 92 VAL A C 1
ATOM 697 O O . VAL A 1 92 ? -19.704 -3.020 15.684 1.00 93.31 92 VAL A O 1
ATOM 700 N N . THR A 1 93 ? -20.330 -5.143 15.283 1.00 94.31 93 THR A N 1
ATOM 701 C CA . THR A 1 93 ? -20.041 -5.119 13.847 1.00 94.31 93 THR A CA 1
ATOM 702 C C . THR A 1 93 ? -20.930 -4.085 13.168 1.00 94.31 93 THR A C 1
ATOM 704 O O . THR A 1 93 ? -20.433 -3.208 12.465 1.00 94.31 93 THR A O 1
ATOM 707 N N . GLU A 1 94 ? -22.234 -4.132 13.446 1.00 94.50 94 GLU A N 1
ATOM 708 C CA . GLU A 1 94 ? -23.200 -3.146 12.964 1.00 94.50 94 GLU A CA 1
ATOM 709 C C . GLU A 1 94 ? -22.860 -1.730 13.447 1.00 94.50 94 GLU A C 1
ATOM 711 O O . GLU A 1 94 ? -22.786 -0.808 12.633 1.00 94.50 94 GLU A O 1
ATOM 716 N N . CYS A 1 95 ? -22.580 -1.553 14.745 1.00 94.19 95 CYS A N 1
ATOM 717 C CA . CYS A 1 95 ? -22.189 -0.252 15.298 1.00 94.19 95 CYS A CA 1
ATOM 718 C C . CYS A 1 95 ? -20.980 0.330 14.553 1.00 94.19 95 CYS A C 1
ATOM 720 O O . CYS A 1 95 ? -21.012 1.470 14.100 1.00 94.19 95 CYS A O 1
ATOM 722 N N . LEU A 1 96 ? -19.912 -0.452 14.388 1.00 94.50 96 LEU A N 1
ATOM 723 C CA . LEU A 1 96 ? -18.697 -0.006 13.708 1.00 94.50 96 LEU A CA 1
ATOM 724 C C . LEU A 1 96 ? -18.951 0.311 12.228 1.00 94.50 96 LEU A C 1
ATOM 726 O O . LEU A 1 96 ? -18.459 1.330 11.748 1.00 94.50 96 LEU A O 1
ATOM 730 N N . LEU A 1 97 ? -19.723 -0.514 11.511 1.00 94.62 97 LEU A N 1
ATOM 731 C CA . LEU A 1 97 ? -20.090 -0.255 10.113 1.00 94.62 97 LEU A CA 1
ATOM 732 C C . LEU A 1 97 ? -20.792 1.096 9.962 1.00 94.62 97 LEU A C 1
ATOM 734 O O . LEU A 1 97 ? -20.376 1.917 9.141 1.00 94.62 97 LEU A O 1
ATOM 738 N N . LEU A 1 98 ? -21.817 1.332 10.782 1.00 93.81 98 LEU A N 1
ATOM 739 C CA . LEU A 1 98 ? -22.581 2.575 10.784 1.00 93.81 98 LEU A CA 1
ATOM 740 C C . LEU A 1 98 ? -21.716 3.769 11.198 1.00 93.81 98 LEU A C 1
ATOM 742 O O . LEU A 1 98 ? -21.772 4.811 10.556 1.00 93.81 98 LEU A O 1
ATOM 746 N N . GLY A 1 99 ? -20.851 3.605 12.199 1.00 93.69 99 GLY A N 1
ATOM 747 C CA . GLY A 1 99 ? -19.922 4.652 12.621 1.00 93.69 99 GLY A CA 1
ATOM 748 C C . GLY A 1 99 ? -18.931 5.049 11.522 1.00 93.69 99 GLY A C 1
ATOM 749 O O . GLY A 1 99 ? -18.635 6.230 11.354 1.00 93.69 99 GLY A O 1
ATOM 750 N N . PHE A 1 100 ? -18.416 4.086 10.746 1.00 94.00 100 PHE A N 1
ATOM 751 C CA . PHE A 1 100 ? -17.510 4.378 9.629 1.00 94.00 100 PHE A CA 1
ATOM 752 C C . PHE A 1 100 ? -18.232 5.179 8.543 1.00 94.00 100 PHE A C 1
ATOM 754 O O . PHE A 1 100 ? -17.670 6.138 8.010 1.00 94.00 100 PHE A O 1
ATOM 761 N N . GLN A 1 101 ? -19.476 4.787 8.246 1.00 92.56 101 GLN A N 1
ATOM 762 C CA . GLN A 1 101 ? -20.332 5.461 7.275 1.00 92.56 101 GLN A CA 1
ATOM 763 C C . GLN A 1 101 ? -20.672 6.886 7.711 1.00 92.56 101 GLN A C 1
ATOM 765 O O . GLN A 1 101 ? -20.513 7.789 6.895 1.00 92.56 101 GLN A O 1
ATOM 770 N N . GLU A 1 102 ? -21.058 7.091 8.970 1.00 93.00 102 GLU A N 1
ATOM 771 C CA . GLU A 1 102 ? -21.433 8.397 9.526 1.00 93.00 102 GLU A CA 1
ATOM 772 C C . GLU A 1 102 ? -20.241 9.360 9.595 1.00 93.00 102 GLU A C 1
ATOM 774 O O . GLU A 1 102 ? -20.321 10.505 9.159 1.00 93.00 102 GLU A O 1
ATOM 779 N N . LEU A 1 103 ? -19.071 8.877 10.030 1.00 90.12 103 LEU A N 1
ATOM 780 C CA . LEU A 1 103 ? -17.842 9.680 10.043 1.00 90.12 103 LEU A CA 1
ATOM 781 C C . LEU A 1 103 ? -17.230 9.875 8.646 1.00 90.12 103 LEU A C 1
ATOM 783 O O . LEU A 1 103 ? -16.210 10.555 8.520 1.00 90.12 103 LEU A O 1
ATOM 787 N N . HIS A 1 104 ? -17.799 9.260 7.603 1.00 90.88 104 HIS A N 1
ATOM 788 C CA . HIS A 1 104 ? -17.312 9.307 6.222 1.00 90.88 104 HIS A CA 1
ATOM 789 C C . HIS A 1 104 ? -15.795 9.050 6.103 1.00 90.88 104 HIS A C 1
ATOM 791 O O . HIS A 1 104 ? -15.076 9.731 5.362 1.00 90.88 104 HIS A O 1
ATOM 797 N N . ILE A 1 105 ? -15.272 8.081 6.863 1.00 91.88 105 ILE A N 1
ATOM 798 C CA . ILE A 1 105 ? -13.830 7.813 6.915 1.00 91.88 105 ILE A CA 1
ATOM 799 C C . ILE A 1 105 ? -13.398 7.131 5.618 1.00 91.88 105 ILE A C 1
ATOM 801 O O . ILE A 1 105 ? -13.756 5.986 5.348 1.00 91.88 105 ILE A O 1
ATOM 805 N N . ARG A 1 106 ? -12.576 7.807 4.820 1.00 91.88 106 ARG A N 1
ATOM 806 C CA . ARG A 1 106 ? -12.047 7.251 3.570 1.00 91.88 106 ARG A CA 1
ATOM 807 C C . ARG A 1 106 ? -10.679 6.606 3.747 1.00 91.88 106 ARG A C 1
ATOM 809 O O . ARG A 1 106 ? -10.385 5.590 3.122 1.00 91.88 106 ARG A O 1
ATOM 816 N N . TYR A 1 107 ? -9.832 7.193 4.582 1.00 92.94 107 TYR A N 1
ATOM 817 C CA . TYR A 1 107 ? -8.494 6.699 4.867 1.00 92.94 107 TYR A CA 1
ATOM 818 C C . TYR A 1 107 ? -8.379 6.362 6.345 1.00 92.94 107 TYR A C 1
ATOM 820 O O . TYR A 1 107 ? -8.641 7.206 7.194 1.00 92.94 107 TYR A O 1
ATOM 828 N N . PHE A 1 108 ? -7.944 5.146 6.656 1.00 93.06 108 PHE A N 1
ATOM 829 C CA . PHE A 1 108 ? -7.755 4.688 8.028 1.00 93.06 108 PHE A CA 1
ATOM 830 C C . PHE A 1 108 ? -6.277 4.361 8.284 1.00 93.06 108 PHE A C 1
ATOM 832 O O . PHE A 1 108 ? -5.571 3.978 7.346 1.00 93.06 108 PHE A O 1
ATOM 839 N N . PRO A 1 109 ? -5.757 4.528 9.514 1.00 91.31 109 PRO A N 1
ATOM 840 C CA . PRO A 1 109 ? -4.435 4.034 9.887 1.00 91.31 109 PRO A CA 1
ATOM 841 C C . PRO A 1 109 ? -4.196 2.576 9.459 1.00 91.31 109 PRO A C 1
ATOM 843 O O . PRO A 1 109 ? -5.009 1.697 9.729 1.00 91.31 109 PRO A O 1
ATOM 846 N N . ALA A 1 110 ? -3.068 2.296 8.806 1.00 89.69 110 ALA A N 1
ATOM 847 C CA . ALA A 1 110 ? -2.698 0.941 8.398 1.00 89.69 110 ALA A CA 1
ATOM 848 C C . ALA A 1 110 ? -2.267 0.116 9.624 1.00 89.69 110 ALA A C 1
ATOM 850 O O . ALA A 1 110 ? -1.096 0.118 10.013 1.00 89.69 110 ALA A O 1
ATOM 851 N N . VAL A 1 111 ? -3.228 -0.539 10.273 1.00 88.06 111 VAL A N 1
ATOM 852 C CA . VAL A 1 111 ? -3.001 -1.299 11.505 1.00 88.06 111 VAL A CA 1
ATOM 853 C C . VAL A 1 111 ? -2.509 -2.719 11.222 1.00 88.06 111 VAL A C 1
ATOM 855 O O . VAL A 1 111 ? -2.968 -3.395 10.308 1.00 88.06 111 VAL A O 1
ATOM 858 N N . SER A 1 112 ? -1.572 -3.177 12.046 1.00 83.38 112 SER A N 1
ATOM 859 C CA . SER A 1 112 ? -1.150 -4.570 12.178 1.00 83.38 112 SER A CA 1
ATOM 860 C C . SER A 1 112 ? -1.554 -5.061 13.562 1.00 83.38 112 SER A C 1
ATOM 862 O O . SER A 1 112 ? -1.455 -4.318 14.531 1.00 83.38 112 SER A O 1
ATOM 864 N N . PHE A 1 113 ? -1.964 -6.319 13.687 1.00 81.56 113 PHE A N 1
ATOM 865 C CA . PHE A 1 113 ? -2.319 -6.928 14.980 1.00 81.56 113 PHE A CA 1
ATOM 866 C C . PHE A 1 113 ? -1.130 -7.606 15.674 1.00 81.56 113 PHE A C 1
ATOM 868 O O . PHE A 1 113 ? -1.275 -8.250 16.713 1.00 81.56 113 PHE A O 1
ATOM 875 N N . HIS A 1 114 ? 0.053 -7.428 15.092 1.00 76.88 114 HIS A N 1
ATOM 876 C CA . HIS A 1 114 ? 1.334 -7.766 15.681 1.00 76.88 114 HIS A CA 1
ATOM 877 C C . HIS A 1 114 ? 2.201 -6.513 15.722 1.00 76.88 114 HIS A C 1
ATOM 879 O O . HIS A 1 114 ? 2.231 -5.738 14.757 1.00 76.88 114 HIS A O 1
ATOM 885 N N . ASP A 1 115 ? 2.930 -6.327 16.816 1.00 70.44 115 ASP A N 1
ATOM 886 C CA . ASP A 1 115 ? 3.922 -5.263 16.895 1.00 70.44 115 ASP A CA 1
ATOM 887 C C . ASP A 1 115 ? 5.237 -5.620 16.191 1.00 70.44 115 ASP A C 1
ATOM 889 O O . ASP A 1 115 ? 5.426 -6.706 15.645 1.00 70.44 115 ASP A O 1
ATOM 893 N N . TYR A 1 116 ? 6.200 -4.700 16.273 1.00 65.25 116 TYR A N 1
ATOM 894 C CA . TYR A 1 116 ? 7.557 -4.893 15.759 1.00 65.25 116 TYR A CA 1
ATOM 895 C C . TYR A 1 116 ? 8.339 -6.045 16.427 1.00 65.25 116 TYR A C 1
ATOM 897 O O . TYR A 1 116 ? 9.371 -6.447 15.896 1.00 65.25 116 TYR A O 1
ATOM 905 N N . LYS A 1 117 ? 7.883 -6.561 17.577 1.00 72.62 117 LYS A N 1
ATOM 906 C CA . LYS A 1 117 ? 8.434 -7.727 18.288 1.00 72.62 117 LYS A CA 1
ATOM 907 C C . LYS A 1 117 ? 7.580 -8.991 18.090 1.00 72.62 117 LYS A C 1
ATOM 909 O O . LYS A 1 117 ? 7.803 -9.970 18.793 1.00 72.62 117 LYS A O 1
ATOM 914 N N . ALA A 1 118 ? 6.616 -8.971 17.166 1.00 72.62 118 ALA A N 1
ATOM 915 C CA . ALA A 1 118 ? 5.631 -10.028 16.936 1.00 72.62 118 ALA A CA 1
ATOM 916 C C . ALA A 1 118 ? 4.711 -10.360 18.136 1.00 72.62 118 ALA A C 1
ATOM 918 O O . ALA A 1 118 ? 4.026 -11.382 18.133 1.00 72.62 118 ALA A O 1
ATOM 919 N N . ALA A 1 119 ? 4.632 -9.492 19.146 1.00 75.50 119 ALA A N 1
ATOM 920 C CA . ALA A 1 119 ? 3.640 -9.590 20.208 1.00 75.50 119 ALA A CA 1
ATOM 921 C C . ALA A 1 119 ? 2.243 -9.268 19.654 1.00 75.50 119 ALA A C 1
ATOM 923 O O . ALA A 1 119 ? 2.086 -8.334 18.864 1.00 75.50 119 ALA A O 1
ATOM 924 N N . LYS A 1 120 ? 1.228 -10.019 20.100 1.00 75.62 120 LYS A N 1
ATOM 925 C CA . LYS A 1 120 ? -0.184 -9.865 19.705 1.00 75.62 120 LYS A CA 1
ATOM 926 C C . LYS A 1 120 ? -0.776 -8.565 20.256 1.00 75.62 120 LYS A C 1
ATOM 928 O O . LYS A 1 120 ? -1.466 -8.560 21.273 1.00 75.62 120 LYS A O 1
ATOM 933 N N . ARG A 1 121 ? -0.475 -7.448 19.602 1.00 80.12 121 ARG A N 1
ATOM 934 C CA . ARG A 1 121 ? -1.010 -6.130 19.931 1.00 80.12 121 ARG A CA 1
ATOM 935 C C . ARG A 1 121 ? -1.213 -5.304 18.677 1.00 80.12 121 ARG A C 1
ATOM 937 O O . ARG A 1 121 ? -0.382 -5.341 17.770 1.00 80.12 121 ARG A O 1
ATOM 944 N N . ILE A 1 122 ? -2.291 -4.530 18.662 1.00 82.94 122 ILE A N 1
ATOM 945 C CA . ILE A 1 122 ? -2.556 -3.572 17.607 1.00 82.94 122 ILE A CA 1
ATOM 946 C C . ILE A 1 122 ? -1.422 -2.552 17.574 1.00 82.94 122 ILE A C 1
ATOM 948 O O . ILE A 1 122 ? -0.996 -1.991 18.588 1.00 82.94 122 ILE A O 1
ATOM 952 N N . TYR A 1 123 ? -0.892 -2.355 16.384 1.00 82.88 123 TYR A N 1
ATOM 953 C CA . TYR A 1 123 ? 0.227 -1.490 16.119 1.00 82.88 123 TYR A CA 1
ATOM 954 C C . TYR A 1 123 ? -0.030 -0.754 14.819 1.00 82.88 123 TYR A C 1
ATOM 956 O O . TYR A 1 123 ? -0.338 -1.348 13.789 1.00 82.88 123 TYR A O 1
ATOM 964 N N . TRP A 1 124 ? 0.145 0.556 14.868 1.00 85.44 124 TRP A N 1
ATOM 965 C CA . TRP A 1 124 ? 0.135 1.402 13.696 1.00 85.44 124 TRP A CA 1
ATOM 966 C C . TRP A 1 124 ? 1.498 2.066 13.557 1.00 85.44 124 TRP A C 1
ATOM 968 O O . TRP A 1 124 ? 2.002 2.700 14.491 1.00 85.44 124 TRP A O 1
ATOM 978 N N . LYS A 1 125 ? 2.103 1.924 12.377 1.00 80.94 125 LYS A N 1
ATOM 979 C CA . LYS A 1 125 ? 3.285 2.695 12.016 1.00 80.94 125 LYS A CA 1
ATOM 980 C C . LYS A 1 125 ? 2.821 4.074 11.562 1.00 80.94 125 LYS A C 1
ATOM 982 O O . LYS A 1 125 ? 2.212 4.211 10.505 1.00 80.94 125 LYS A O 1
ATOM 987 N N . ALA A 1 126 ? 3.107 5.080 12.387 1.00 80.00 126 ALA A N 1
ATOM 988 C CA . ALA A 1 126 ? 2.702 6.459 12.144 1.00 80.00 126 ALA A CA 1
ATOM 989 C C . ALA A 1 126 ? 2.966 6.877 10.687 1.00 80.00 126 ALA A C 1
ATOM 991 O O . ALA A 1 126 ? 4.026 6.576 10.134 1.00 80.00 126 ALA A O 1
ATOM 992 N N . ASN A 1 127 ? 2.004 7.595 10.103 1.00 83.81 127 ASN A N 1
ATOM 993 C CA . ASN A 1 127 ? 2.002 8.050 8.709 1.00 83.81 127 ASN A CA 1
ATOM 994 C C . ASN A 1 127 ? 1.693 6.978 7.639 1.00 83.81 127 ASN A C 1
ATOM 996 O O . ASN A 1 127 ? 1.772 7.288 6.452 1.00 83.81 127 ASN A O 1
ATOM 1000 N N . GLU A 1 128 ? 1.333 5.744 8.004 1.00 88.00 128 GLU A N 1
ATOM 1001 C CA . GLU A 1 128 ? 0.884 4.717 7.047 1.00 88.00 128 GLU A CA 1
ATOM 1002 C C . GLU A 1 128 ? -0.645 4.561 7.073 1.00 88.00 128 GLU A C 1
ATOM 1004 O O . GLU A 1 128 ? -1.237 4.424 8.136 1.00 88.00 128 GLU A O 1
ATOM 1009 N N . TYR A 1 129 ? -1.301 4.579 5.915 1.00 91.06 129 TYR A N 1
ATOM 1010 C CA . TYR A 1 129 ? -2.765 4.579 5.809 1.00 91.06 129 TYR A CA 1
ATOM 1011 C C . TYR A 1 129 ? -3.256 3.562 4.780 1.00 91.06 129 TYR A C 1
ATOM 1013 O O . TYR A 1 129 ? -2.509 3.151 3.896 1.00 91.06 129 TYR A O 1
ATOM 1021 N N . VAL A 1 130 ? -4.520 3.179 4.861 1.00 92.12 130 VAL A N 1
ATOM 1022 C CA . VAL A 1 130 ? -5.227 2.315 3.908 1.00 92.12 130 VAL A CA 1
ATOM 1023 C C . VAL A 1 130 ? -6.522 2.994 3.485 1.00 92.12 130 VAL A C 1
ATOM 1025 O O . VAL A 1 130 ? -7.128 3.713 4.275 1.00 92.12 130 VAL A O 1
ATOM 1028 N N . GLU A 1 131 ? -6.923 2.812 2.230 1.00 93.38 131 GLU A N 1
ATOM 1029 C CA . GLU A 1 131 ? -8.228 3.276 1.750 1.00 93.38 131 GLU A CA 1
ATOM 1030 C C . GLU A 1 131 ? -9.307 2.276 2.174 1.00 93.38 131 GLU A C 1
ATOM 1032 O O . GLU A 1 131 ? -9.168 1.072 1.958 1.00 93.38 131 GLU A O 1
ATOM 1037 N N . VAL A 1 132 ? -10.368 2.779 2.795 1.00 93.56 132 VAL A N 1
ATOM 1038 C CA . VAL A 1 132 ? -11.517 1.991 3.233 1.00 93.56 132 VAL A CA 1
ATOM 1039 C C . VAL A 1 132 ? -12.533 1.950 2.097 1.00 93.56 132 VAL A C 1
ATOM 1041 O O . VAL A 1 132 ? -12.982 2.991 1.621 1.00 93.56 132 VAL A O 1
ATOM 1044 N N . LEU A 1 133 ? -12.873 0.744 1.645 1.00 92.25 133 LEU A N 1
ATOM 1045 C CA . LEU A 1 133 ? -13.837 0.515 0.573 1.00 92.25 133 LEU A CA 1
ATOM 1046 C C . LEU A 1 133 ? -15.193 0.158 1.172 1.00 92.25 133 LEU A C 1
ATOM 1048 O O . LEU A 1 133 ? -15.314 -0.823 1.909 1.00 92.25 133 LEU A O 1
ATOM 1052 N N . TYR A 1 134 ? -16.209 0.942 0.825 1.00 88.75 134 TYR A N 1
ATOM 1053 C CA . TYR A 1 134 ? -17.586 0.701 1.239 1.00 88.75 134 TYR A CA 1
ATOM 1054 C C . TYR A 1 134 ? -18.257 -0.247 0.239 1.00 88.75 134 TYR A C 1
ATOM 1056 O O . TYR A 1 134 ? -18.427 0.099 -0.934 1.00 88.75 134 TYR A O 1
ATOM 1064 N N . GLY A 1 135 ? -18.618 -1.453 0.683 1.00 83.06 135 GLY A N 1
ATOM 1065 C CA . GLY A 1 135 ? -19.226 -2.483 -0.163 1.00 83.06 135 GLY A CA 1
ATOM 1066 C C . GLY A 1 135 ? -18.370 -2.837 -1.387 1.00 83.06 135 GLY A C 1
ATOM 1067 O O . GLY A 1 135 ? -17.171 -3.085 -1.279 1.00 83.06 135 GLY A O 1
ATOM 1068 N N . ASN A 1 136 ? -18.980 -2.823 -2.578 1.00 78.44 136 ASN A N 1
ATOM 1069 C CA . ASN A 1 136 ? -18.337 -3.208 -3.845 1.00 78.44 136 ASN A CA 1
ATOM 1070 C C . ASN A 1 136 ? -17.621 -2.049 -4.566 1.00 78.44 136 ASN A C 1
ATOM 1072 O O . ASN A 1 136 ? -17.463 -2.071 -5.790 1.00 78.44 136 ASN A O 1
ATOM 1076 N N . GLN A 1 137 ? -17.213 -1.008 -3.839 1.00 84.44 137 GLN A N 1
ATOM 1077 C CA . GLN A 1 137 ? -16.468 0.098 -4.433 1.00 84.44 137 GLN A CA 1
ATOM 1078 C C . GLN A 1 137 ? -15.098 -0.358 -4.944 1.00 84.44 137 GLN A C 1
ATOM 1080 O O . GLN A 1 137 ? -14.351 -1.071 -4.275 1.00 84.44 137 GLN A O 1
ATOM 1085 N N . ASN A 1 138 ? -14.744 0.103 -6.144 1.00 83.81 138 ASN A N 1
ATOM 1086 C CA . ASN A 1 138 ? -13.412 -0.122 -6.682 1.00 83.81 138 ASN A CA 1
ATOM 1087 C C . ASN A 1 138 ? -12.394 0.766 -5.948 1.00 83.81 138 ASN A C 1
ATOM 1089 O O . ASN A 1 138 ? -12.661 1.957 -5.767 1.00 83.81 138 ASN A O 1
ATOM 1093 N N . PRO A 1 139 ? -11.206 0.240 -5.598 1.00 86.69 139 PRO A N 1
ATOM 1094 C CA . PRO A 1 139 ? -10.171 1.052 -4.981 1.00 86.69 139 PRO A CA 1
ATOM 1095 C C . PRO A 1 139 ? -9.728 2.199 -5.889 1.00 86.69 139 PRO A C 1
ATOM 1097 O O . PRO A 1 139 ? -9.734 2.075 -7.122 1.00 86.69 139 PRO A O 1
ATOM 1100 N N . SER A 1 140 ? -9.295 3.309 -5.282 1.00 86.50 140 SER A N 1
ATOM 1101 C CA . SER A 1 140 ? -8.783 4.455 -6.031 1.00 86.50 140 SER A CA 1
ATOM 1102 C C . SER A 1 140 ? -7.614 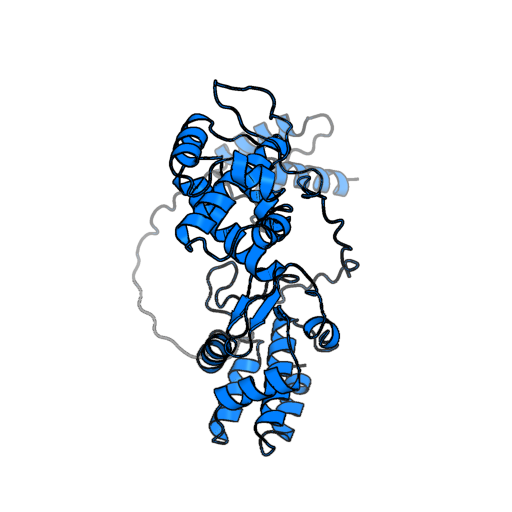4.053 -6.939 1.00 86.50 140 SER A C 1
ATOM 1104 O O . SER A 1 140 ? -6.908 3.074 -6.663 1.00 86.50 140 SER A O 1
ATOM 1106 N N . PRO A 1 141 ? -7.335 4.816 -8.014 1.00 84.25 141 PRO A N 1
ATOM 1107 C CA . PRO A 1 141 ? -6.173 4.562 -8.868 1.00 84.25 141 PRO A CA 1
ATOM 1108 C C . PRO A 1 141 ? -4.865 4.459 -8.073 1.00 84.25 141 PRO A C 1
ATOM 1110 O O . PRO A 1 141 ? -4.018 3.622 -8.384 1.00 84.25 141 PRO A O 1
ATOM 1113 N N . LEU A 1 142 ? -4.737 5.262 -7.012 1.00 84.06 142 LEU A N 1
ATOM 1114 C CA . LEU A 1 142 ? -3.582 5.263 -6.127 1.00 84.06 142 LEU A CA 1
ATOM 1115 C C . LEU A 1 142 ? -3.510 3.990 -5.275 1.00 84.06 142 LEU A C 1
ATOM 1117 O O . LEU A 1 142 ? -2.447 3.375 -5.207 1.00 84.06 142 LEU A O 1
ATOM 1121 N N . ALA A 1 143 ? -4.617 3.566 -4.657 1.00 86.06 143 ALA A N 1
ATOM 1122 C CA . ALA A 1 143 ? -4.661 2.322 -3.890 1.00 86.06 143 ALA A CA 1
ATOM 1123 C C . ALA A 1 143 ? -4.369 1.106 -4.775 1.00 86.06 143 ALA A C 1
ATOM 1125 O O . ALA A 1 143 ? -3.522 0.285 -4.429 1.00 86.06 143 ALA A O 1
ATOM 1126 N N . ARG A 1 144 ? -4.989 1.045 -5.962 1.00 87.06 144 ARG A N 1
ATOM 1127 C CA . ARG A 1 144 ? -4.727 0.005 -6.967 1.00 87.06 144 ARG A CA 1
ATOM 1128 C C . ARG A 1 144 ? -3.253 -0.044 -7.352 1.00 87.06 144 ARG A C 1
ATOM 1130 O O . ARG A 1 144 ? -2.673 -1.124 -7.392 1.00 87.06 144 ARG A O 1
ATOM 1137 N N . ALA A 1 145 ? -2.638 1.111 -7.603 1.00 86.75 145 ALA A N 1
ATOM 1138 C CA . ALA A 1 145 ? -1.218 1.193 -7.921 1.00 86.75 145 ALA A CA 1
ATOM 1139 C C . ALA A 1 145 ? -0.338 0.658 -6.782 1.00 86.75 145 ALA A C 1
ATOM 1141 O O . ALA A 1 145 ? 0.610 -0.080 -7.042 1.00 86.75 145 ALA A O 1
ATOM 1142 N N . VAL A 1 146 ? -0.650 0.985 -5.525 1.00 86.25 146 VAL A N 1
ATOM 1143 C CA . VAL A 1 146 ? 0.117 0.502 -4.367 1.00 86.25 146 VAL A CA 1
ATOM 1144 C C . VAL A 1 146 ? -0.014 -1.012 -4.198 1.00 86.25 146 VAL A C 1
ATOM 1146 O O . VAL A 1 146 ? 1.010 -1.680 -4.066 1.00 86.25 146 VAL A O 1
ATOM 1149 N N . THR A 1 147 ? -1.231 -1.560 -4.273 1.00 85.69 147 THR A N 1
ATOM 1150 C CA . THR A 1 147 ? -1.462 -3.011 -4.185 1.00 85.69 147 THR A CA 1
ATOM 1151 C C . THR A 1 147 ? -0.687 -3.756 -5.273 1.00 85.69 147 THR A C 1
ATOM 1153 O O . THR A 1 147 ? 0.110 -4.638 -4.967 1.00 85.69 147 THR A O 1
ATOM 1156 N N . VAL A 1 148 ? -0.813 -3.318 -6.532 1.00 87.88 148 VAL A N 1
ATOM 1157 C CA . VAL A 1 148 ? -0.110 -3.941 -7.666 1.00 87.88 148 VAL A CA 1
ATOM 1158 C C . VAL A 1 148 ? 1.411 -3.809 -7.538 1.00 87.88 148 VAL A C 1
ATOM 1160 O O . VAL A 1 148 ? 2.141 -4.708 -7.942 1.00 87.88 148 VAL A O 1
ATOM 1163 N N . THR A 1 149 ? 1.918 -2.720 -6.952 1.00 88.62 149 THR A N 1
ATOM 1164 C CA . THR A 1 149 ? 3.363 -2.550 -6.722 1.00 88.62 149 THR A CA 1
ATOM 1165 C C . THR A 1 149 ? 3.922 -3.648 -5.814 1.00 88.62 149 THR A C 1
ATOM 1167 O O . THR A 1 149 ? 5.007 -4.159 -6.090 1.00 88.62 149 THR A O 1
ATOM 1170 N N . GLY A 1 150 ? 3.187 -4.041 -4.768 1.00 86.00 150 GLY A N 1
ATOM 1171 C CA . GLY A 1 150 ? 3.581 -5.141 -3.883 1.00 86.00 150 GLY A CA 1
ATOM 1172 C C . GLY A 1 150 ? 3.702 -6.470 -4.629 1.00 86.00 150 GLY A C 1
ATOM 1173 O O . GLY A 1 150 ? 4.735 -7.134 -4.541 1.00 86.00 150 GLY A O 1
ATOM 1174 N N . ASP A 1 151 ? 2.698 -6.804 -5.437 1.00 88.31 151 ASP A N 1
ATOM 1175 C CA . ASP A 1 151 ? 2.698 -8.032 -6.238 1.00 88.31 151 ASP A CA 1
ATOM 1176 C C . ASP A 1 151 ? 3.843 -8.031 -7.265 1.00 88.31 151 ASP A C 1
ATOM 1178 O O . ASP A 1 151 ? 4.553 -9.022 -7.437 1.00 88.31 151 ASP A O 1
ATOM 1182 N N . VAL A 1 152 ? 4.083 -6.890 -7.919 1.00 91.56 152 VAL A N 1
ATOM 1183 C CA . VAL A 1 152 ? 5.175 -6.726 -8.891 1.00 91.56 152 VAL A CA 1
ATOM 1184 C C . VAL A 1 152 ? 6.536 -6.931 -8.229 1.00 91.56 152 VAL A C 1
ATOM 1186 O O . VAL A 1 152 ? 7.423 -7.526 -8.838 1.00 91.56 152 VAL A O 1
ATOM 1189 N N . PHE A 1 153 ? 6.727 -6.485 -6.983 1.00 90.06 153 PHE A N 1
ATOM 1190 C CA . PHE A 1 153 ? 7.981 -6.724 -6.261 1.00 90.06 153 PHE A CA 1
ATOM 1191 C C . PHE A 1 153 ? 8.217 -8.212 -6.042 1.00 90.06 153 PHE A C 1
ATOM 1193 O O . PHE A 1 153 ? 9.327 -8.690 -6.282 1.00 90.06 153 PHE A O 1
ATOM 1200 N N . LEU A 1 154 ? 7.175 -8.933 -5.621 1.00 88.81 154 LEU A N 1
ATOM 1201 C CA . LEU A 1 154 ? 7.243 -10.377 -5.430 1.00 88.81 154 LEU A CA 1
ATOM 1202 C C . LEU A 1 154 ? 7.595 -11.079 -6.743 1.00 88.81 154 LEU A C 1
ATOM 1204 O O . LEU A 1 154 ? 8.456 -11.952 -6.750 1.00 88.81 154 LEU A O 1
ATOM 1208 N N . GLU A 1 155 ? 7.018 -10.660 -7.870 1.00 90.69 155 GLU A N 1
ATOM 1209 C CA . GLU A 1 155 ? 7.329 -11.262 -9.172 1.00 90.69 155 GLU A CA 1
ATOM 1210 C C . GLU A 1 155 ? 8.740 -10.932 -9.665 1.00 90.69 155 GLU A C 1
ATOM 1212 O O . GLU A 1 155 ? 9.420 -11.805 -10.208 1.00 90.69 155 GLU A O 1
ATOM 1217 N N . ILE A 1 156 ? 9.220 -9.705 -9.441 1.00 91.69 156 ILE A N 1
ATOM 1218 C CA . ILE A 1 156 ? 10.604 -9.325 -9.755 1.00 91.69 156 ILE A CA 1
ATOM 1219 C C . ILE A 1 156 ? 11.586 -10.184 -8.955 1.00 91.69 156 ILE A C 1
ATOM 1221 O O . ILE A 1 156 ? 12.588 -10.634 -9.511 1.00 91.69 156 ILE A O 1
ATOM 1225 N N . GLN A 1 157 ? 11.291 -10.444 -7.679 1.00 89.81 157 GLN A N 1
ATOM 1226 C CA . GLN A 1 157 ? 12.100 -11.322 -6.833 1.00 89.81 157 GLN A CA 1
ATOM 1227 C C . GLN A 1 157 ? 11.995 -12.792 -7.256 1.00 89.81 157 GLN A C 1
ATOM 1229 O O . GLN A 1 157 ? 13.004 -13.492 -7.273 1.00 89.81 157 GLN A O 1
ATOM 1234 N N . ARG A 1 158 ? 10.798 -13.254 -7.638 1.00 90.25 158 ARG A N 1
ATOM 1235 C CA . ARG A 1 158 ? 10.538 -14.635 -8.068 1.00 90.25 158 ARG A CA 1
ATOM 1236 C C . ARG A 1 158 ? 11.222 -14.989 -9.391 1.00 90.25 158 ARG A C 1
ATOM 1238 O O . ARG A 1 158 ? 11.654 -16.126 -9.547 1.00 90.25 158 ARG A O 1
ATOM 1245 N N . ARG A 1 159 ? 11.305 -14.049 -10.346 1.00 88.50 159 ARG A N 1
ATOM 1246 C CA . ARG A 1 159 ? 11.952 -14.214 -11.672 1.00 88.50 159 ARG A CA 1
ATOM 1247 C C . ARG A 1 159 ? 13.414 -13.725 -11.723 1.00 88.50 159 ARG A C 1
ATOM 1249 O O . ARG A 1 159 ? 13.913 -13.414 -12.801 1.00 88.50 159 ARG A O 1
ATOM 1256 N N . PRO A 1 160 ? 14.110 -13.704 -10.581 1.00 88.69 160 PRO A N 1
ATOM 1257 C CA . PRO A 1 160 ? 15.299 -12.876 -10.295 1.00 88.69 160 PRO A CA 1
ATOM 1258 C C . PRO A 1 160 ? 15.582 -11.692 -11.248 1.00 88.69 160 PRO A C 1
ATOM 1260 O O . PRO A 1 160 ? 16.701 -11.502 -11.719 1.00 88.69 160 PRO A O 1
ATOM 1263 N N . LEU A 1 161 ? 14.579 -10.858 -11.541 1.00 90.50 161 LEU A N 1
ATOM 1264 C CA . LEU A 1 161 ? 14.705 -9.772 -12.523 1.00 90.50 161 LEU A CA 1
ATOM 1265 C C . LEU A 1 161 ? 15.605 -8.637 -12.013 1.00 90.50 161 LEU A C 1
ATOM 1267 O O . LEU A 1 161 ? 16.234 -7.949 -12.812 1.00 90.50 161 LEU A O 1
ATOM 1271 N N . SER A 1 162 ? 15.682 -8.427 -10.698 1.00 91.38 162 SER A N 1
ATOM 1272 C CA . SER A 1 162 ? 16.562 -7.442 -10.059 1.00 91.38 162 SER A CA 1
ATOM 1273 C C . SER A 1 162 ? 16.934 -7.879 -8.639 1.00 91.38 162 SER A C 1
ATOM 1275 O O . SER A 1 162 ? 16.278 -8.734 -8.049 1.00 91.38 162 SER A O 1
ATOM 1277 N N . TYR A 1 163 ? 17.970 -7.266 -8.063 1.00 86.12 163 TYR A N 1
ATOM 1278 C CA . TYR A 1 163 ? 18.338 -7.488 -6.665 1.00 86.12 163 TYR A CA 1
ATOM 1279 C C . TYR A 1 163 ? 17.317 -6.854 -5.715 1.00 86.12 163 TYR A C 1
ATOM 1281 O O . TYR A 1 163 ? 16.916 -5.707 -5.914 1.00 86.12 163 TYR A O 1
ATOM 1289 N N . SER A 1 164 ? 16.998 -7.531 -4.608 1.00 85.19 164 SER A N 1
ATOM 1290 C CA . SER A 1 164 ? 16.055 -7.032 -3.593 1.00 85.19 164 SER A CA 1
ATOM 1291 C C . SER A 1 164 ? 16.403 -5.635 -3.070 1.00 85.19 164 SER A C 1
ATOM 1293 O O . SER A 1 164 ? 15.509 -4.809 -2.912 1.00 85.19 164 SER A O 1
ATOM 1295 N N . ARG A 1 165 ? 17.697 -5.319 -2.911 1.00 84.94 165 ARG A N 1
ATOM 1296 C CA . ARG A 1 165 ? 18.168 -3.982 -2.494 1.00 84.94 165 ARG A CA 1
ATOM 1297 C C . ARG A 1 165 ? 17.705 -2.849 -3.421 1.00 84.94 165 ARG A C 1
ATOM 1299 O O . ARG A 1 165 ? 17.488 -1.732 -2.970 1.00 84.94 165 ARG A O 1
ATOM 1306 N N . ASN A 1 166 ? 17.538 -3.125 -4.719 1.00 85.19 166 ASN A N 1
ATOM 1307 C CA . ASN A 1 166 ? 17.094 -2.119 -5.685 1.00 85.19 166 ASN A CA 1
ATOM 1308 C C . ASN A 1 166 ? 15.595 -1.827 -5.537 1.00 85.19 166 ASN A C 1
ATOM 1310 O O . ASN A 1 166 ? 15.151 -0.749 -5.925 1.00 85.19 166 ASN A O 1
ATOM 1314 N N . LEU A 1 167 ? 14.825 -2.768 -4.979 1.00 86.31 167 LEU A N 1
ATOM 1315 C CA . LEU A 1 167 ? 13.385 -2.635 -4.752 1.00 86.31 167 LEU A CA 1
ATOM 1316 C C . LEU A 1 167 ? 13.061 -1.850 -3.478 1.00 86.31 167 LEU A C 1
ATOM 1318 O O . LEU A 1 167 ? 12.017 -1.205 -3.415 1.00 86.31 167 LEU A O 1
ATOM 1322 N N . GLU A 1 168 ? 13.957 -1.842 -2.486 1.00 84.06 168 GLU A N 1
ATOM 1323 C CA . GLU A 1 168 ? 13.732 -1.172 -1.196 1.00 84.06 168 GLU A CA 1
ATOM 1324 C C . GLU A 1 168 ? 13.366 0.306 -1.357 1.00 84.06 168 GLU A C 1
ATOM 1326 O O . GLU A 1 168 ? 12.399 0.773 -0.761 1.00 84.06 168 GLU A O 1
ATOM 1331 N N . LYS A 1 169 ? 14.055 1.034 -2.242 1.00 84.50 169 LYS A N 1
ATOM 1332 C CA . LYS A 1 169 ? 13.757 2.453 -2.494 1.00 84.50 169 LYS A CA 1
ATOM 1333 C C . LYS A 1 169 ? 12.367 2.689 -3.096 1.00 84.50 169 LYS A C 1
ATOM 1335 O O . LYS A 1 169 ? 11.766 3.729 -2.845 1.00 84.50 169 LYS A O 1
ATOM 1340 N N . TYR A 1 170 ? 11.843 1.731 -3.859 1.00 85.69 170 TYR A N 1
ATOM 1341 C CA . TYR A 1 170 ? 10.495 1.800 -4.426 1.00 85.69 170 TYR A CA 1
ATOM 1342 C C . TYR A 1 170 ? 9.428 1.372 -3.414 1.00 85.69 170 TYR A C 1
ATOM 1344 O O . TYR A 1 170 ? 8.256 1.672 -3.616 1.00 85.69 170 TYR A O 1
ATOM 1352 N N . ARG A 1 171 ? 9.797 0.680 -2.328 1.00 77.75 171 ARG A N 1
ATOM 1353 C CA . ARG A 1 171 ? 8.854 0.262 -1.280 1.00 77.75 171 ARG A CA 1
ATOM 1354 C C . ARG A 1 171 ? 8.222 1.463 -0.581 1.00 77.75 171 ARG A C 1
ATOM 1356 O O . ARG A 1 171 ? 7.023 1.455 -0.314 1.00 77.75 171 ARG A O 1
ATOM 1363 N N . ASP A 1 172 ? 9.031 2.485 -0.318 1.00 69.81 172 ASP A N 1
ATOM 1364 C CA . ASP A 1 172 ? 8.595 3.695 0.380 1.00 69.81 172 ASP A CA 1
ATOM 1365 C C . ASP A 1 172 ? 8.195 4.810 -0.593 1.00 69.81 172 ASP A C 1
ATOM 1367 O O . ASP A 1 172 ? 7.158 5.445 -0.410 1.00 69.81 172 ASP A O 1
ATOM 1371 N N . LEU A 1 173 ? 8.975 5.019 -1.661 1.00 72.38 173 LEU A N 1
ATOM 1372 C CA . LEU A 1 173 ? 8.730 6.085 -2.644 1.00 72.38 173 LEU A CA 1
ATOM 1373 C C . LEU A 1 173 ? 7.716 5.702 -3.730 1.00 72.38 173 LEU A C 1
ATOM 1375 O O . LEU A 1 173 ? 7.313 6.559 -4.517 1.00 72.38 173 LEU A O 1
ATOM 1379 N N . ARG A 1 174 ? 7.288 4.432 -3.749 1.00 80.56 174 ARG A N 1
ATOM 1380 C CA . ARG A 1 174 ? 6.437 3.809 -4.773 1.00 80.56 174 ARG A CA 1
ATOM 1381 C C . ARG A 1 174 ? 7.096 3.773 -6.149 1.00 80.56 174 ARG A C 1
ATOM 1383 O O . ARG A 1 174 ? 8.162 4.339 -6.376 1.00 80.56 174 ARG A O 1
ATOM 1390 N N . MET A 1 175 ? 6.454 3.071 -7.078 1.00 89.00 175 MET A N 1
ATOM 1391 C CA . MET A 1 175 ? 6.787 3.102 -8.500 1.00 89.00 175 MET A CA 1
ATOM 1392 C C . MET A 1 175 ? 6.024 4.263 -9.168 1.00 89.00 175 MET A C 1
ATOM 1394 O O . MET A 1 175 ? 4.814 4.134 -9.369 1.00 89.00 175 MET A O 1
ATOM 1398 N N . PRO A 1 176 ? 6.671 5.394 -9.526 1.00 88.56 176 PRO A N 1
ATOM 1399 C CA . PRO A 1 176 ? 5.963 6.600 -9.982 1.00 88.56 176 PRO A CA 1
ATOM 1400 C C . PRO A 1 176 ? 5.135 6.388 -11.255 1.00 88.56 176 PRO A C 1
ATOM 1402 O O . PRO A 1 176 ? 4.106 7.026 -11.453 1.00 88.56 176 PRO A O 1
ATOM 1405 N N . TRP A 1 177 ? 5.556 5.453 -12.105 1.00 91.81 177 TRP A N 1
ATOM 1406 C CA . TRP A 1 177 ? 4.879 5.125 -13.358 1.00 91.81 177 TRP A CA 1
ATOM 1407 C C . TRP A 1 177 ? 3.581 4.334 -13.166 1.00 91.81 177 TRP A C 1
ATOM 1409 O O . TRP A 1 177 ? 2.757 4.298 -14.078 1.00 91.81 177 TRP A O 1
ATOM 1419 N N . MET A 1 178 ? 3.388 3.694 -12.009 1.00 91.56 178 MET A N 1
ATOM 1420 C CA . MET A 1 178 ? 2.385 2.646 -11.819 1.00 91.56 178 MET A CA 1
ATOM 1421 C C . MET A 1 178 ? 0.960 3.116 -12.129 1.00 91.56 178 MET A C 1
ATOM 1423 O O . MET A 1 178 ? 0.247 2.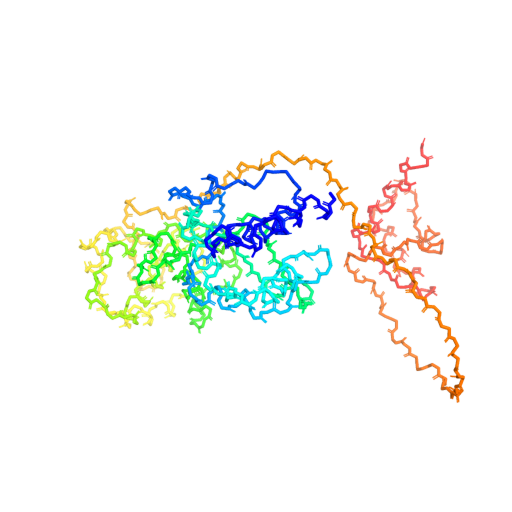489 -12.909 1.00 91.56 178 MET A O 1
ATOM 1427 N N . GLU A 1 179 ? 0.560 4.260 -11.578 1.00 89.38 179 GLU A N 1
ATOM 1428 C CA . GLU A 1 179 ? -0.786 4.806 -11.768 1.00 89.38 179 GLU A CA 1
ATOM 1429 C C . GLU A 1 179 ? -1.059 5.171 -13.237 1.00 89.38 179 GLU A C 1
ATOM 1431 O O . GLU A 1 179 ? -2.107 4.832 -13.793 1.00 89.38 179 GLU A O 1
ATOM 1436 N N . ALA A 1 180 ? -0.096 5.826 -13.893 1.00 91.38 180 ALA A N 1
ATOM 1437 C CA . ALA A 1 180 ? -0.223 6.234 -15.290 1.00 91.38 180 ALA A CA 1
ATOM 1438 C C . ALA A 1 180 ? -0.297 5.028 -16.237 1.00 91.38 180 ALA A C 1
ATOM 1440 O O . ALA A 1 180 ? -1.029 5.070 -17.226 1.00 91.38 180 ALA A O 1
ATOM 1441 N N . VAL A 1 181 ? 0.436 3.956 -15.926 1.00 93.00 181 VAL A N 1
ATOM 1442 C CA . VAL A 1 181 ? 0.431 2.705 -16.692 1.00 93.00 181 VAL A CA 1
ATOM 1443 C C . VAL A 1 181 ? -0.901 1.981 -16.521 1.00 93.00 181 VAL A C 1
ATOM 1445 O O . VAL A 1 181 ? -1.540 1.655 -17.518 1.00 93.00 181 VAL A O 1
ATOM 1448 N N . LEU A 1 182 ? -1.369 1.799 -15.282 1.00 91.12 182 LEU A N 1
ATOM 1449 C CA . LEU A 1 182 ? -2.642 1.129 -14.999 1.00 91.12 182 LEU A CA 1
ATOM 1450 C C . LEU A 1 182 ? -3.843 1.840 -15.636 1.00 91.12 182 LEU A C 1
ATOM 1452 O O . LEU A 1 182 ? -4.789 1.176 -16.044 1.00 91.12 182 LEU A O 1
ATOM 1456 N N . ARG A 1 183 ? -3.804 3.173 -15.761 1.00 90.50 183 ARG A N 1
ATOM 1457 C CA . ARG A 1 183 ? -4.853 3.954 -16.440 1.00 90.50 183 ARG A CA 1
ATOM 1458 C C . ARG A 1 183 ? -4.887 3.731 -17.958 1.00 90.50 183 ARG A C 1
ATOM 1460 O O . ARG A 1 183 ? -5.940 3.892 -18.562 1.00 90.50 183 ARG A O 1
ATOM 1467 N N . ARG A 1 184 ? -3.743 3.422 -18.577 1.00 92.69 184 ARG A N 1
ATOM 1468 C CA . ARG A 1 184 ? -3.599 3.273 -20.039 1.00 92.69 184 ARG A CA 1
ATOM 1469 C C . ARG A 1 184 ? -3.716 1.826 -20.511 1.00 92.69 184 ARG A C 1
ATOM 1471 O O . ARG A 1 184 ? -3.883 1.597 -21.706 1.00 92.69 184 ARG A O 1
ATOM 1478 N N . LEU A 1 185 ? -3.601 0.855 -19.606 1.00 91.88 185 LEU A N 1
ATOM 1479 C CA . LEU A 1 185 ? -3.782 -0.551 -19.946 1.00 91.88 185 LEU A CA 1
ATOM 1480 C C . LEU A 1 185 ? -5.266 -0.856 -20.226 1.00 91.88 185 LEU A C 1
ATOM 1482 O O . LEU A 1 185 ? -6.136 -0.388 -19.491 1.00 91.88 185 LEU A O 1
ATOM 1486 N N . PRO A 1 186 ? -5.571 -1.625 -21.286 1.00 88.75 186 PRO A N 1
ATOM 1487 C CA . PRO A 1 186 ? -6.944 -1.962 -21.630 1.00 88.75 186 PRO A CA 1
ATOM 1488 C C . PRO A 1 186 ? -7.555 -2.929 -20.612 1.00 88.75 186 PRO A C 1
ATOM 1490 O O . PRO A 1 186 ? -6.979 -3.969 -20.302 1.00 88.75 186 PRO A O 1
ATOM 1493 N N . SER A 1 187 ? -8.774 -2.626 -20.163 1.00 85.06 187 SER A N 1
ATOM 1494 C CA . SER A 1 187 ? -9.534 -3.439 -19.202 1.00 85.06 187 SER A CA 1
ATOM 1495 C C . SER A 1 187 ? -9.917 -4.829 -19.717 1.00 85.06 187 SER A C 1
ATOM 1497 O O . SER A 1 187 ? -10.272 -5.686 -18.916 1.00 85.06 187 SER A O 1
ATOM 1499 N N . SER A 1 188 ? -9.829 -5.066 -21.030 1.00 86.38 188 SER A N 1
ATOM 1500 C CA . SER A 1 188 ? -10.079 -6.367 -21.660 1.00 86.38 188 SER A CA 1
ATOM 1501 C C . SER A 1 188 ? -8.983 -7.403 -21.396 1.00 86.38 188 SER A C 1
ATOM 1503 O O . SER A 1 188 ? -9.185 -8.580 -21.678 1.00 86.38 188 SER A O 1
ATOM 1505 N N . LEU A 1 189 ? -7.810 -6.983 -20.907 1.00 88.12 189 LEU A N 1
ATOM 1506 C CA . LEU A 1 189 ? -6.756 -7.906 -20.493 1.00 88.12 189 LEU A CA 1
ATOM 1507 C C . LEU A 1 189 ? -7.181 -8.658 -19.230 1.00 88.12 189 LEU A C 1
ATOM 1509 O O . LEU A 1 189 ? -7.709 -8.080 -18.279 1.00 88.12 189 LEU A O 1
ATOM 1513 N N . ASP A 1 190 ? -6.865 -9.943 -19.181 1.00 88.94 190 ASP A N 1
ATOM 1514 C CA . ASP A 1 190 ? -7.031 -10.749 -17.983 1.00 88.94 190 ASP A CA 1
ATOM 1515 C C . ASP A 1 190 ? -6.106 -10.261 -16.849 1.00 88.94 190 ASP A C 1
ATOM 1517 O O . ASP A 1 190 ? -5.169 -9.476 -17.050 1.00 88.94 190 ASP A O 1
ATOM 1521 N N . LYS A 1 191 ? -6.365 -10.714 -15.617 1.00 86.06 191 LYS A N 1
ATOM 1522 C CA . LYS A 1 191 ? -5.566 -10.309 -14.448 1.00 86.06 191 LYS A CA 1
ATOM 1523 C C . LYS A 1 191 ? -4.095 -10.715 -14.597 1.00 86.06 191 LYS A C 1
ATOM 1525 O O . LYS A 1 191 ? -3.215 -9.926 -14.252 1.00 86.06 191 LYS A O 1
ATOM 1530 N N . ALA A 1 192 ? -3.817 -11.907 -15.133 1.00 87.62 192 ALA A N 1
ATOM 1531 C CA . ALA A 1 192 ? -2.448 -12.384 -15.308 1.00 87.62 192 ALA A CA 1
ATOM 1532 C C . ALA A 1 192 ? -1.723 -11.618 -16.424 1.00 87.62 192 ALA A C 1
ATOM 1534 O O . ALA A 1 192 ? -0.555 -11.256 -16.262 1.00 87.62 192 ALA A O 1
ATOM 1535 N N . GLY A 1 193 ? -2.415 -11.296 -17.519 1.00 88.31 193 GLY A N 1
ATOM 1536 C CA . GLY A 1 193 ? -1.896 -10.427 -18.568 1.00 88.31 193 GLY A CA 1
ATOM 1537 C C . GLY A 1 193 ? -1.559 -9.025 -18.060 1.00 88.31 193 GLY A C 1
ATOM 1538 O O . GLY A 1 193 ? -0.438 -8.554 -18.267 1.00 88.31 193 GLY A O 1
ATOM 1539 N N . HIS A 1 194 ? -2.475 -8.382 -17.328 1.00 89.69 194 HIS A N 1
ATOM 1540 C CA . HIS A 1 194 ? -2.214 -7.096 -16.670 1.00 89.69 194 HIS A CA 1
ATOM 1541 C C . HIS A 1 194 ? -0.967 -7.154 -15.790 1.00 89.69 194 HIS A C 1
ATOM 1543 O O . HIS A 1 194 ? -0.097 -6.289 -15.879 1.00 89.69 194 HIS A O 1
ATOM 1549 N N . PHE A 1 195 ? -0.861 -8.196 -14.970 1.00 90.31 195 PHE A N 1
ATOM 1550 C CA . PHE A 1 195 ? 0.253 -8.365 -14.054 1.00 90.31 195 PHE A CA 1
ATOM 1551 C C . PHE A 1 195 ? 1.598 -8.490 -14.778 1.00 90.31 195 PHE A C 1
ATOM 1553 O O . PHE A 1 195 ? 2.534 -7.748 -14.480 1.00 90.31 195 PHE A O 1
ATOM 1560 N N . LYS A 1 196 ? 1.684 -9.357 -15.796 1.00 91.75 196 LYS A N 1
ATOM 1561 C CA . LYS A 1 196 ? 2.887 -9.495 -16.635 1.00 91.75 196 LYS A CA 1
ATOM 1562 C C . LYS A 1 196 ? 3.278 -8.168 -17.283 1.00 91.75 196 LYS A C 1
ATOM 1564 O O . LYS A 1 196 ? 4.455 -7.806 -17.276 1.00 91.75 196 LYS A O 1
ATOM 1569 N N . MET A 1 197 ? 2.292 -7.435 -17.805 1.00 92.81 197 MET A N 1
ATOM 1570 C CA . MET A 1 197 ? 2.530 -6.148 -18.451 1.00 92.81 197 MET A CA 1
ATOM 1571 C C . MET A 1 197 ? 3.128 -5.127 -17.492 1.00 92.81 197 MET A C 1
ATOM 1573 O O . MET A 1 197 ? 4.123 -4.475 -17.809 1.00 92.81 197 MET A O 1
ATOM 1577 N N . VAL A 1 198 ? 2.535 -4.993 -16.311 1.00 94.00 198 VAL A N 1
ATOM 1578 C CA . VAL A 1 198 ? 2.989 -4.033 -15.309 1.00 94.00 198 VAL A CA 1
ATOM 1579 C C . VAL A 1 198 ? 4.372 -4.408 -14.772 1.00 94.00 198 VAL A C 1
ATOM 1581 O O . VAL A 1 198 ? 5.203 -3.517 -14.590 1.00 94.00 198 VAL A O 1
ATOM 1584 N N . THR A 1 199 ? 4.665 -5.696 -14.584 1.00 94.69 199 THR A N 1
ATOM 1585 C CA . THR A 1 199 ? 6.002 -6.165 -14.187 1.00 94.69 199 THR A CA 1
ATOM 1586 C C . THR A 1 199 ? 7.051 -5.788 -15.229 1.00 94.69 199 THR A C 1
ATOM 1588 O O . THR A 1 199 ? 8.065 -5.181 -14.883 1.00 94.69 199 THR A O 1
ATOM 1591 N N . PHE A 1 200 ? 6.781 -6.046 -16.513 1.00 95.06 200 PHE A N 1
ATOM 1592 C CA . PHE A 1 200 ? 7.684 -5.660 -17.598 1.00 95.06 200 PHE A CA 1
ATOM 1593 C C . PHE A 1 200 ? 7.932 -4.147 -17.624 1.00 95.06 200 PHE A C 1
ATOM 1595 O O . PHE A 1 200 ? 9.077 -3.694 -17.604 1.00 95.06 200 PHE A O 1
ATOM 1602 N N . ILE A 1 201 ? 6.861 -3.354 -17.612 1.00 95.38 201 ILE A N 1
ATOM 1603 C CA . ILE A 1 201 ? 6.945 -1.891 -17.634 1.00 95.38 201 ILE A CA 1
ATOM 1604 C C . ILE A 1 201 ? 7.682 -1.350 -16.403 1.00 95.38 201 ILE A C 1
ATOM 1606 O O . ILE A 1 201 ? 8.424 -0.371 -16.503 1.00 95.38 201 ILE A O 1
ATOM 1610 N N . SER A 1 202 ? 7.557 -2.019 -15.260 1.00 95.06 202 SER A N 1
ATOM 1611 C CA . SER A 1 202 ? 8.293 -1.663 -14.052 1.00 95.06 202 SER A CA 1
ATOM 1612 C C . SER A 1 202 ? 9.789 -1.924 -14.173 1.00 95.06 202 SER A C 1
ATOM 1614 O O . SER A 1 202 ? 10.581 -1.070 -13.779 1.00 95.06 202 SER A O 1
ATOM 1616 N N . CYS A 1 203 ? 10.198 -3.020 -14.813 1.00 93.81 203 CYS A N 1
ATOM 1617 C CA . CYS A 1 203 ? 11.599 -3.237 -15.171 1.00 93.81 203 CYS A CA 1
ATOM 1618 C C . CYS A 1 203 ? 12.132 -2.136 -16.106 1.00 93.81 203 CYS A C 1
ATOM 1620 O O . CYS A 1 203 ? 13.252 -1.666 -15.916 1.00 93.81 203 CYS A O 1
ATOM 1622 N N . VAL A 1 204 ? 11.330 -1.664 -17.071 1.00 94.19 204 VAL A N 1
ATOM 1623 C CA . VAL A 1 204 ? 11.703 -0.524 -17.934 1.00 94.19 204 VAL A CA 1
ATOM 1624 C C . VAL A 1 204 ? 11.879 0.759 -17.114 1.00 94.19 204 VAL A C 1
ATOM 1626 O O . VAL A 1 204 ? 12.872 1.467 -17.286 1.00 94.19 204 VAL A O 1
ATOM 1629 N N . GLY A 1 205 ? 10.954 1.052 -16.195 1.00 93.62 205 GLY A N 1
ATOM 1630 C CA . GLY A 1 205 ? 11.051 2.198 -15.286 1.00 93.62 205 GLY A CA 1
ATOM 1631 C C . GLY A 1 205 ? 12.297 2.147 -14.398 1.00 93.62 205 GLY A C 1
ATOM 1632 O O . GLY A 1 205 ? 12.991 3.153 -14.242 1.00 93.62 205 GLY A O 1
ATOM 1633 N N . MET A 1 206 ? 12.639 0.964 -13.884 1.00 92.75 206 MET A N 1
ATOM 1634 C CA . MET A 1 206 ? 13.866 0.720 -13.120 1.00 92.75 206 MET A CA 1
ATOM 1635 C C . MET A 1 206 ? 15.125 0.966 -13.964 1.00 92.75 206 MET A C 1
ATOM 1637 O O . MET A 1 206 ? 16.001 1.725 -13.548 1.00 92.75 206 MET A O 1
ATOM 1641 N N . LEU A 1 207 ? 15.187 0.426 -15.186 1.00 92.06 207 LEU A N 1
ATOM 1642 C CA . LEU A 1 207 ? 16.295 0.674 -16.119 1.00 92.06 207 LEU A CA 1
ATOM 1643 C C . LEU A 1 207 ? 16.465 2.170 -16.429 1.00 92.06 207 LEU A C 1
ATOM 1645 O O . LEU A 1 207 ? 17.584 2.675 -16.476 1.00 92.06 207 LEU A O 1
ATOM 1649 N N . MET A 1 208 ? 15.363 2.910 -16.592 1.00 91.81 208 MET A N 1
ATOM 1650 C CA . MET A 1 208 ? 15.402 4.364 -16.801 1.00 91.81 208 MET A CA 1
ATOM 1651 C C . MET A 1 208 ? 15.903 5.151 -15.583 1.00 91.81 208 MET A C 1
ATOM 1653 O O . MET A 1 208 ? 16.409 6.260 -15.759 1.00 91.81 208 MET A O 1
ATOM 1657 N N . ASN A 1 209 ? 15.786 4.595 -14.375 1.00 90.12 209 ASN A N 1
ATOM 1658 C CA . ASN A 1 209 ? 16.379 5.139 -13.149 1.00 90.12 209 ASN A CA 1
ATOM 1659 C C . ASN A 1 209 ? 17.831 4.683 -12.921 1.00 90.12 209 ASN A C 1
ATOM 1661 O O . ASN A 1 209 ? 18.424 5.050 -11.909 1.00 90.12 209 ASN A O 1
ATOM 1665 N N . GLY A 1 210 ? 18.408 3.905 -13.843 1.00 87.81 210 GLY A N 1
ATOM 1666 C CA . GLY A 1 210 ? 19.769 3.381 -13.729 1.00 87.81 210 GLY A CA 1
ATOM 1667 C C . GLY A 1 210 ? 19.892 2.157 -12.822 1.00 87.81 210 GLY A C 1
ATOM 1668 O O . GLY A 1 210 ? 21.000 1.820 -12.411 1.00 87.81 210 GLY A O 1
ATOM 1669 N N . ASP A 1 211 ? 18.783 1.490 -12.497 1.00 90.12 211 ASP A N 1
ATOM 1670 C CA . ASP A 1 211 ? 18.827 0.257 -11.718 1.00 90.12 211 ASP A CA 1
ATOM 1671 C C . ASP A 1 211 ? 19.205 -0.946 -12.568 1.00 90.12 211 ASP A C 1
ATOM 1673 O O . ASP A 1 211 ? 18.861 -1.058 -13.745 1.00 90.12 211 ASP A O 1
ATOM 1677 N N . PHE A 1 212 ? 19.875 -1.892 -11.920 1.00 89.62 212 PHE A N 1
ATOM 1678 C CA . PHE A 1 212 ? 20.207 -3.164 -12.535 1.00 89.62 212 PHE A CA 1
ATOM 1679 C C . PHE A 1 212 ? 18.952 -4.020 -12.742 1.00 89.62 212 PHE A C 1
ATOM 1681 O O . PHE A 1 212 ? 18.192 -4.249 -11.797 1.00 89.62 212 PHE A O 1
ATOM 1688 N N . VAL A 1 213 ? 18.785 -4.541 -13.957 1.00 91.12 213 VAL A N 1
ATOM 1689 C CA . VAL A 1 213 ? 17.789 -5.555 -14.319 1.00 91.12 213 VAL A CA 1
ATOM 1690 C C . VAL A 1 213 ? 18.476 -6.628 -15.163 1.00 91.12 213 VAL A C 1
ATOM 1692 O O . VAL A 1 213 ? 19.257 -6.304 -16.060 1.00 91.12 213 VAL A O 1
ATOM 1695 N N . VAL A 1 214 ? 18.197 -7.901 -14.884 1.00 90.69 214 VAL A N 1
ATOM 1696 C CA . VAL A 1 214 ? 18.773 -9.040 -15.610 1.00 90.69 214 VAL A CA 1
ATOM 1697 C C . VAL A 1 214 ? 18.111 -9.167 -16.984 1.00 90.69 214 VAL A C 1
ATOM 1699 O O . VAL A 1 214 ? 16.938 -9.523 -17.097 1.00 90.69 214 VAL A O 1
ATOM 1702 N N . TYR A 1 215 ? 18.873 -8.888 -18.045 1.00 89.12 215 TYR A N 1
ATOM 1703 C CA . TYR A 1 215 ? 18.368 -8.849 -19.424 1.00 89.12 215 TYR A CA 1
ATOM 1704 C C . TYR A 1 215 ? 17.877 -10.212 -19.935 1.00 89.12 215 TYR A C 1
ATOM 1706 O O . TYR A 1 215 ? 16.912 -10.262 -20.694 1.00 89.12 215 TYR A O 1
ATOM 1714 N N . GLU A 1 216 ? 18.493 -11.317 -19.508 1.00 88.50 216 GLU A N 1
ATOM 1715 C CA . GLU A 1 216 ? 18.089 -12.673 -19.911 1.00 88.50 216 GLU A CA 1
ATOM 1716 C C . GLU A 1 216 ? 16.677 -13.015 -19.421 1.00 88.50 216 GLU A C 1
ATOM 1718 O O . GLU A 1 216 ? 15.823 -13.423 -20.207 1.00 88.50 216 GLU A O 1
ATOM 1723 N N . HIS A 1 217 ? 16.394 -12.758 -18.142 1.00 90.50 217 HIS A N 1
ATOM 1724 C CA . HIS A 1 217 ? 15.062 -12.940 -17.561 1.00 90.50 217 HIS A CA 1
ATOM 1725 C C . HIS A 1 217 ? 14.055 -11.915 -18.090 1.00 90.50 217 HIS A C 1
ATOM 1727 O O . HIS A 1 217 ? 12.869 -12.207 -18.238 1.00 90.50 217 HIS A O 1
ATOM 1733 N N . LEU A 1 218 ? 14.511 -10.708 -18.429 1.00 90.38 218 LEU A N 1
ATOM 1734 C CA . LEU A 1 218 ? 13.648 -9.724 -19.069 1.00 90.38 218 LEU A CA 1
ATOM 1735 C C . LEU A 1 218 ? 13.236 -10.170 -20.481 1.00 90.38 218 LEU A C 1
ATOM 1737 O O . LEU A 1 218 ? 12.095 -9.952 -20.880 1.00 90.38 218 LEU A O 1
ATOM 1741 N N . LYS A 1 219 ? 14.126 -10.837 -21.225 1.00 89.69 219 LYS A N 1
ATOM 1742 C CA . LYS A 1 219 ? 13.830 -11.382 -22.556 1.00 89.69 219 LYS A CA 1
ATOM 1743 C C . LYS A 1 219 ? 12.754 -12.470 -22.505 1.00 89.69 219 LYS A C 1
ATOM 1745 O O . LYS A 1 219 ? 11.875 -12.471 -23.364 1.00 89.69 219 LYS A O 1
ATOM 1750 N N . THR A 1 220 ? 12.787 -13.355 -21.506 1.00 90.50 220 THR A N 1
ATOM 1751 C CA . THR A 1 220 ? 11.727 -14.364 -21.323 1.00 90.50 220 THR A CA 1
ATOM 1752 C C . THR A 1 220 ? 10.399 -13.707 -20.958 1.00 90.50 220 THR A C 1
ATOM 1754 O O . THR A 1 220 ? 9.371 -14.046 -21.534 1.00 90.50 220 THR A O 1
ATOM 1757 N N . LEU A 1 221 ? 10.419 -12.683 -20.097 1.00 89.75 221 LEU A N 1
ATOM 1758 C CA . LEU A 1 221 ? 9.217 -11.918 -19.773 1.00 89.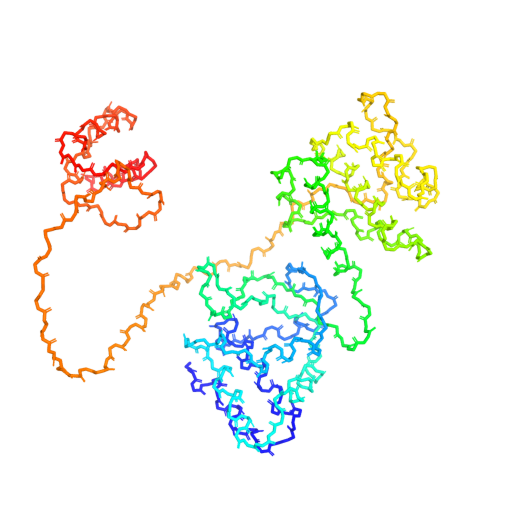75 221 LEU A CA 1
ATOM 1759 C C . LEU A 1 221 ? 8.616 -11.225 -21.006 1.00 89.75 221 LEU A C 1
ATOM 1761 O O . LEU A 1 221 ? 7.398 -11.231 -21.145 1.00 89.75 221 LEU A O 1
ATOM 1765 N N . ILE A 1 222 ? 9.446 -10.670 -21.899 1.00 90.38 222 ILE A N 1
ATOM 1766 C CA . ILE A 1 222 ? 9.001 -10.051 -23.161 1.00 90.38 222 ILE A CA 1
ATOM 1767 C C . ILE A 1 222 ? 8.287 -11.069 -24.058 1.00 90.38 222 ILE A C 1
ATOM 1769 O O . ILE A 1 222 ? 7.264 -10.732 -24.651 1.00 90.38 222 ILE A O 1
ATOM 1773 N N . ALA A 1 223 ? 8.817 -12.291 -24.159 1.00 88.94 223 ALA A N 1
ATOM 1774 C CA . ALA A 1 223 ? 8.218 -13.355 -24.964 1.00 88.94 223 ALA A CA 1
ATOM 1775 C C . ALA A 1 223 ? 6.845 -13.797 -24.422 1.00 88.94 223 ALA A C 1
ATOM 1777 O O . ALA A 1 223 ? 5.956 -14.123 -25.202 1.00 88.94 223 ALA A O 1
ATOM 1778 N N . ASP A 1 224 ? 6.658 -13.734 -23.101 1.00 87.94 224 ASP A N 1
ATOM 1779 C CA . ASP A 1 224 ? 5.428 -14.134 -22.408 1.00 87.94 224 ASP A CA 1
ATOM 1780 C C . ASP A 1 224 ? 4.353 -13.029 -22.331 1.00 87.94 224 ASP A C 1
ATOM 1782 O O . ASP A 1 224 ? 3.310 -13.238 -21.687 1.00 87.94 224 ASP A O 1
ATOM 1786 N N . MET A 1 225 ? 4.611 -11.834 -22.881 1.00 90.94 225 MET A N 1
ATOM 1787 C CA . MET A 1 225 ? 3.708 -10.688 -22.739 1.00 90.94 225 MET A CA 1
ATOM 1788 C C . MET A 1 225 ? 2.427 -10.856 -23.564 1.00 90.94 225 MET A C 1
ATOM 1790 O O . MET A 1 225 ? 2.491 -11.221 -24.735 1.00 90.94 225 MET A O 1
ATOM 1794 N N . PRO A 1 226 ? 1.260 -10.487 -23.005 1.00 90.69 226 PRO A N 1
ATOM 1795 C CA . PRO A 1 226 ? -0.010 -10.563 -23.727 1.00 90.69 226 PRO A CA 1
ATOM 1796 C C . PRO A 1 226 ? -0.132 -9.515 -24.843 1.00 90.69 226 PRO A C 1
ATOM 1798 O O . PRO A 1 226 ? -0.920 -9.694 -25.766 1.00 90.69 226 PRO A O 1
ATOM 1801 N N . LEU A 1 227 ? 0.615 -8.406 -24.759 1.00 91.69 227 LEU A N 1
ATOM 1802 C CA . LEU A 1 227 ? 0.621 -7.347 -25.765 1.00 91.69 227 LEU A CA 1
ATOM 1803 C C . LEU A 1 227 ? 2.043 -7.094 -26.278 1.00 91.69 227 LEU A C 1
ATOM 1805 O O . LEU A 1 227 ? 2.975 -6.986 -25.476 1.00 91.69 227 LEU A O 1
ATOM 1809 N N . PRO A 1 228 ? 2.223 -6.906 -27.597 1.00 91.94 228 PRO A N 1
ATOM 1810 C CA . PRO A 1 228 ? 3.514 -6.535 -28.156 1.00 91.94 228 PRO A CA 1
ATOM 1811 C C . PRO A 1 228 ? 3.875 -5.084 -27.805 1.00 91.94 228 PRO A C 1
ATOM 1813 O O . PRO A 1 228 ? 3.002 -4.227 -27.652 1.00 91.94 228 PRO A O 1
ATOM 1816 N N . GLN A 1 229 ? 5.175 -4.773 -27.781 1.00 91.31 229 GLN A N 1
ATOM 1817 C CA . GLN A 1 229 ? 5.686 -3.425 -27.479 1.00 91.31 229 GLN A CA 1
ATOM 1818 C C . GLN A 1 229 ? 5.125 -2.339 -28.423 1.00 91.31 229 GLN A C 1
ATOM 1820 O O . GLN A 1 229 ? 4.824 -1.232 -27.983 1.00 91.31 229 GLN A O 1
ATOM 1825 N N . ALA A 1 230 ? 4.845 -2.673 -29.689 1.00 91.94 230 ALA A N 1
ATOM 1826 C CA . ALA A 1 230 ? 4.173 -1.766 -30.627 1.00 91.94 230 ALA A CA 1
ATOM 1827 C C . ALA A 1 230 ? 2.785 -1.316 -30.130 1.00 91.94 230 ALA A C 1
ATOM 1829 O O . ALA A 1 230 ? 2.405 -0.153 -30.278 1.00 91.94 230 ALA A O 1
ATOM 1830 N N . LYS A 1 231 ? 2.029 -2.209 -29.475 1.00 93.81 231 LYS A N 1
ATOM 1831 C CA . LYS A 1 231 ? 0.732 -1.847 -28.893 1.00 93.81 231 LYS A CA 1
ATOM 1832 C C . LYS A 1 231 ? 0.901 -0.938 -27.678 1.00 93.81 231 LYS A C 1
ATOM 1834 O O . LYS A 1 231 ? 0.112 -0.018 -27.493 1.00 93.81 231 LYS A O 1
ATOM 1839 N N . LEU A 1 232 ? 1.955 -1.137 -26.888 1.00 93.31 232 LEU A N 1
ATOM 1840 C CA . LEU A 1 232 ? 2.280 -0.271 -25.748 1.00 93.31 232 LEU A CA 1
ATOM 1841 C C . LEU A 1 232 ? 2.659 1.143 -26.188 1.00 93.31 232 LEU A C 1
ATOM 1843 O O . LEU A 1 232 ? 2.372 2.094 -25.466 1.00 93.31 232 LEU A O 1
ATOM 1847 N N . GLN A 1 233 ? 3.256 1.297 -27.369 1.00 94.12 233 GLN A N 1
ATOM 1848 C CA . GLN A 1 233 ? 3.496 2.608 -27.973 1.00 94.12 233 GLN A CA 1
ATOM 1849 C C . GLN A 1 233 ? 2.191 3.282 -28.406 1.00 94.12 233 GLN A C 1
ATOM 1851 O O . GLN A 1 233 ? 1.982 4.451 -28.090 1.00 94.12 233 GLN A O 1
ATOM 1856 N N . GLN A 1 234 ? 1.271 2.541 -29.041 1.00 93.81 234 GLN A N 1
ATOM 1857 C CA . GLN A 1 234 ? -0.063 3.060 -29.385 1.00 93.81 234 GLN A CA 1
ATOM 1858 C C . GLN A 1 234 ? -0.844 3.515 -28.143 1.00 93.81 234 GLN A C 1
ATOM 1860 O O . GLN A 1 234 ? -1.507 4.547 -28.170 1.00 93.81 234 GLN A O 1
ATOM 1865 N N . LEU A 1 235 ? -0.726 2.776 -27.036 1.00 93.38 235 LEU A N 1
ATOM 1866 C CA . LEU A 1 235 ? -1.322 3.127 -25.741 1.00 93.38 235 LEU A CA 1
ATOM 1867 C C . LEU A 1 235 ? -0.579 4.263 -25.017 1.00 93.38 235 LEU A C 1
ATOM 1869 O O . LEU A 1 235 ? -0.922 4.595 -23.883 1.00 93.38 235 LEU A O 1
ATOM 1873 N N . GLN A 1 236 ? 0.458 4.844 -25.631 1.00 94.62 236 GLN A N 1
ATOM 1874 C CA . GLN A 1 236 ? 1.326 5.855 -25.028 1.00 94.62 236 GLN A CA 1
ATOM 1875 C C . GLN A 1 236 ? 1.944 5.388 -23.699 1.00 94.62 236 GLN A C 1
ATOM 1877 O O . GLN A 1 236 ? 2.187 6.194 -22.807 1.00 94.62 236 GLN A O 1
ATOM 1882 N N . ILE A 1 237 ? 2.175 4.088 -23.509 1.00 95.00 237 ILE A N 1
ATOM 1883 C CA . ILE A 1 237 ? 2.880 3.542 -22.339 1.00 95.00 237 ILE A CA 1
ATOM 1884 C C . ILE A 1 237 ? 4.387 3.559 -22.598 1.00 95.00 237 ILE A C 1
ATOM 1886 O O . ILE A 1 237 ? 5.165 4.025 -21.764 1.00 95.00 237 ILE A O 1
ATOM 1890 N N . GLN A 1 238 ? 4.795 3.109 -23.781 1.00 95.19 238 GLN A N 1
ATOM 1891 C CA . GLN A 1 238 ? 6.168 3.215 -24.263 1.00 95.19 238 GLN A CA 1
ATOM 1892 C C . GLN A 1 238 ? 6.311 4.377 -25.250 1.00 95.19 238 GLN A C 1
ATOM 1894 O O . GLN A 1 238 ? 5.361 4.783 -25.914 1.00 95.19 238 GLN A O 1
ATOM 1899 N N . SER A 1 239 ? 7.515 4.928 -25.321 1.00 94.00 239 SER A N 1
ATOM 1900 C CA . SER A 1 239 ? 7.921 5.944 -26.287 1.00 94.00 239 SER A CA 1
ATOM 1901 C C . SER A 1 239 ? 8.475 5.303 -27.563 1.00 94.00 239 SER A C 1
ATOM 1903 O O . SER A 1 239 ? 8.664 4.087 -27.650 1.00 94.00 239 SER A O 1
ATOM 1905 N N . LEU A 1 240 ? 8.804 6.142 -28.543 1.00 90.19 240 LEU A N 1
ATOM 1906 C CA . LEU A 1 240 ? 9.545 5.733 -29.738 1.00 90.19 240 LEU A CA 1
ATOM 1907 C C . LEU A 1 240 ? 11.060 5.614 -29.484 1.00 90.19 240 LEU A C 1
ATOM 1909 O O . LEU A 1 240 ? 11.782 5.068 -30.314 1.00 90.19 240 LEU A O 1
ATOM 1913 N N . PHE A 1 241 ? 11.550 6.071 -28.327 1.00 90.81 241 PHE A N 1
ATOM 1914 C CA . PHE A 1 241 ? 12.970 6.069 -27.991 1.00 90.81 241 PHE A CA 1
ATOM 1915 C C . PHE A 1 241 ? 13.390 4.762 -27.321 1.00 90.81 241 PHE A C 1
ATOM 1917 O O . PHE A 1 241 ? 12.742 4.286 -26.388 1.00 90.81 241 PHE A O 1
ATOM 1924 N N . LEU A 1 242 ? 14.519 4.207 -27.755 1.00 90.56 242 LEU A N 1
ATOM 1925 C CA . LEU A 1 242 ? 15.108 3.008 -27.165 1.00 90.56 242 LEU A CA 1
ATOM 1926 C C . LEU A 1 242 ? 15.955 3.341 -25.932 1.00 90.56 242 LEU A C 1
ATOM 1928 O O . LEU A 1 242 ? 16.566 4.408 -25.830 1.00 90.56 242 LEU A O 1
ATOM 1932 N N . LEU A 1 243 ? 16.011 2.402 -24.990 1.00 87.12 243 LEU A N 1
ATOM 1933 C CA . LEU A 1 243 ? 17.065 2.378 -23.982 1.00 87.12 243 LEU A CA 1
ATOM 1934 C C . LEU A 1 243 ? 18.414 2.091 -24.650 1.00 87.12 243 LEU A C 1
ATOM 1936 O O . LEU A 1 243 ? 18.476 1.449 -25.701 1.00 87.12 243 LEU A O 1
ATOM 1940 N N . LYS A 1 244 ? 19.504 2.573 -24.038 1.00 78.44 244 LYS A N 1
ATOM 1941 C CA . LYS A 1 244 ? 20.860 2.325 -24.542 1.00 78.44 244 LYS A CA 1
ATOM 1942 C C . LYS A 1 244 ? 21.051 0.815 -24.700 1.00 78.44 244 LYS A C 1
ATOM 1944 O O . LYS A 1 244 ? 20.814 0.059 -23.761 1.00 78.44 244 LYS A O 1
ATOM 1949 N N . LYS A 1 245 ? 21.412 0.394 -25.913 1.00 63.91 245 LYS A N 1
ATOM 1950 C CA . LYS A 1 245 ? 21.421 -1.013 -26.311 1.00 63.91 245 LYS A CA 1
ATOM 1951 C C . LYS A 1 245 ? 22.412 -1.789 -25.446 1.00 63.91 245 LYS A C 1
ATOM 1953 O O . LYS A 1 245 ? 23.620 -1.587 -25.539 1.00 63.91 245 LYS A O 1
ATOM 1958 N N . HIS A 1 246 ? 21.885 -2.697 -24.640 1.00 60.03 246 HIS A N 1
ATOM 1959 C CA . HIS A 1 246 ? 22.649 -3.693 -23.910 1.00 60.03 246 HIS A CA 1
ATOM 1960 C C . HIS A 1 246 ? 22.061 -5.056 -24.294 1.00 60.03 246 HIS A C 1
ATOM 1962 O O . HIS A 1 246 ? 20.862 -5.272 -24.159 1.00 60.03 246 HIS A O 1
ATOM 1968 N N . TYR A 1 247 ? 22.891 -5.947 -24.840 1.00 60.03 247 TYR A N 1
ATOM 1969 C CA . TYR A 1 247 ? 22.544 -7.356 -25.079 1.00 60.03 247 TYR A CA 1
ATOM 1970 C C . TYR A 1 247 ? 21.361 -7.645 -26.024 1.00 60.03 247 TYR A C 1
ATOM 1972 O O . TYR A 1 247 ? 20.405 -8.316 -25.651 1.00 60.03 247 TYR A O 1
ATOM 1980 N N . GLY A 1 248 ? 21.440 -7.203 -27.286 1.00 70.50 248 GLY A N 1
ATOM 1981 C CA . GLY A 1 248 ? 20.672 -7.806 -28.395 1.00 70.50 248 GLY A CA 1
ATOM 1982 C C . GLY A 1 248 ? 19.137 -7.710 -28.347 1.00 70.50 248 GLY A C 1
ATOM 1983 O O . GLY A 1 248 ? 18.490 -8.223 -29.255 1.00 70.50 248 GLY A O 1
ATOM 1984 N N . ILE A 1 249 ? 18.549 -7.051 -27.345 1.00 82.31 249 ILE A N 1
ATOM 1985 C CA . ILE A 1 249 ? 17.103 -6.842 -27.220 1.00 82.31 249 ILE A CA 1
ATOM 1986 C C . ILE A 1 249 ? 16.750 -5.358 -27.327 1.00 82.31 249 ILE A C 1
ATOM 1988 O O . ILE A 1 249 ? 17.462 -4.492 -26.816 1.00 82.31 249 ILE A O 1
ATOM 1992 N N . ASN A 1 250 ? 15.636 -5.070 -27.999 1.00 87.50 250 ASN A N 1
ATOM 1993 C CA . ASN A 1 250 ? 15.105 -3.717 -28.129 1.00 87.50 250 ASN A CA 1
ATOM 1994 C C . ASN A 1 250 ? 14.074 -3.473 -27.026 1.00 87.50 250 ASN A C 1
ATOM 1996 O O . ASN A 1 250 ? 13.039 -4.142 -26.965 1.00 87.50 250 ASN A O 1
ATOM 2000 N N . ILE A 1 251 ? 14.373 -2.513 -26.153 1.00 89.94 251 ILE A N 1
ATOM 2001 C CA . ILE A 1 251 ? 13.478 -2.075 -25.084 1.00 89.94 251 ILE A CA 1
ATOM 2002 C C . ILE A 1 251 ? 13.239 -0.582 -25.262 1.00 89.94 251 ILE A C 1
ATOM 2004 O O . ILE A 1 251 ? 14.182 0.214 -25.243 1.00 89.94 251 ILE A O 1
ATOM 2008 N N . TRP A 1 252 ? 11.976 -0.203 -25.420 1.00 93.31 252 TRP A N 1
ATOM 2009 C CA . TRP A 1 252 ? 11.576 1.193 -25.533 1.00 93.31 252 TRP A CA 1
ATOM 2010 C C . TRP A 1 252 ? 11.380 1.817 -24.155 1.00 93.31 252 TRP A C 1
ATOM 2012 O O . TRP A 1 252 ? 10.857 1.186 -23.234 1.00 93.31 252 TRP A O 1
ATOM 2022 N N . ARG A 1 253 ? 11.804 3.075 -24.021 1.00 94.56 253 ARG A N 1
ATOM 2023 C CA . ARG A 1 253 ? 11.639 3.881 -22.805 1.00 94.56 253 ARG A CA 1
ATOM 2024 C C . ARG A 1 253 ? 10.157 4.110 -22.535 1.00 94.56 253 ARG A C 1
ATOM 2026 O O . ARG A 1 253 ? 9.354 4.091 -23.465 1.00 94.56 253 ARG A O 1
ATOM 2033 N N . LEU A 1 254 ? 9.806 4.403 -21.288 1.00 95.94 254 LEU A N 1
ATOM 2034 C CA . LEU A 1 254 ? 8.475 4.894 -20.938 1.00 95.94 254 LEU A CA 1
ATOM 2035 C C . LEU A 1 254 ? 8.160 6.180 -21.710 1.00 95.94 254 LEU A C 1
ATOM 2037 O O . LEU A 1 254 ? 9.052 6.981 -21.998 1.00 95.94 254 LEU A O 1
ATOM 2041 N N . HIS A 1 255 ? 6.889 6.361 -22.052 1.00 96.56 255 HIS A N 1
ATOM 2042 C CA . HIS A 1 255 ? 6.405 7.566 -22.715 1.00 96.56 255 HIS A CA 1
ATOM 2043 C C . HIS A 1 255 ? 6.705 8.818 -21.874 1.00 96.56 255 HIS A C 1
ATOM 2045 O O . HIS A 1 255 ? 6.621 8.777 -20.651 1.00 96.56 255 HIS A O 1
ATOM 2051 N N . GLU A 1 256 ? 6.990 9.952 -22.515 1.00 91.69 256 GLU A N 1
ATOM 2052 C CA . GLU A 1 256 ? 7.442 11.195 -21.856 1.00 91.69 256 GLU A CA 1
ATOM 2053 C C . GLU A 1 256 ? 6.459 11.723 -20.799 1.00 91.69 256 GLU A C 1
ATOM 2055 O O . GLU A 1 256 ? 6.847 12.295 -19.786 1.00 91.69 256 GLU A O 1
ATOM 2060 N N . ARG A 1 257 ? 5.165 11.462 -21.011 1.00 92.44 257 ARG A N 1
ATOM 2061 C CA . ARG A 1 257 ? 4.068 11.773 -20.076 1.00 92.44 257 ARG A CA 1
ATOM 2062 C C . ARG A 1 257 ? 3.955 10.814 -18.882 1.00 92.44 257 ARG A C 1
ATOM 2064 O O . ARG A 1 257 ? 2.973 10.901 -18.149 1.00 92.44 257 ARG A O 1
ATOM 2071 N N . ILE A 1 258 ? 4.845 9.834 -18.737 1.00 92.75 258 ILE A N 1
ATOM 2072 C CA . ILE A 1 258 ? 4.873 8.916 -17.594 1.00 92.75 258 ILE A CA 1
ATOM 2073 C C . ILE A 1 258 ? 6.035 9.317 -16.685 1.00 92.75 258 ILE A C 1
ATOM 2075 O O . ILE A 1 258 ? 7.192 9.261 -17.113 1.00 92.75 258 ILE A O 1
ATOM 2079 N N . PRO A 1 259 ? 5.763 9.698 -15.425 1.00 90.06 259 PRO A N 1
ATOM 2080 C CA . PRO A 1 259 ? 6.827 9.992 -14.484 1.00 90.06 259 PRO A CA 1
ATOM 2081 C C . PRO A 1 259 ? 7.601 8.707 -14.187 1.00 90.06 259 PRO A C 1
ATOM 2083 O O . PRO A 1 259 ? 7.026 7.689 -13.810 1.00 90.06 259 PRO A O 1
ATOM 2086 N N . TYR A 1 260 ? 8.918 8.758 -14.363 1.00 87.44 260 TYR A N 1
ATOM 2087 C CA . TYR A 1 260 ? 9.794 7.627 -14.057 1.00 87.44 260 TYR A CA 1
ATOM 2088 C C . TYR A 1 260 ? 10.779 7.935 -12.935 1.00 87.44 260 TYR A C 1
ATOM 2090 O O . TYR A 1 260 ? 11.110 7.039 -12.168 1.00 87.44 260 TYR A O 1
ATOM 2098 N N . ARG A 1 261 ? 11.230 9.188 -12.803 1.00 86.81 261 ARG A N 1
ATOM 2099 C CA . ARG A 1 261 ? 12.211 9.568 -11.782 1.00 86.81 261 ARG A CA 1
ATOM 2100 C C . ARG A 1 261 ? 11.608 9.448 -10.391 1.00 86.81 261 ARG A C 1
ATOM 2102 O O . ARG A 1 261 ? 10.548 10.009 -10.121 1.00 86.81 261 ARG A O 1
ATOM 2109 N N . LEU A 1 262 ? 12.334 8.783 -9.501 1.00 80.88 262 LEU A N 1
ATOM 2110 C CA . LEU A 1 262 ? 12.053 8.828 -8.073 1.00 80.88 262 LEU A CA 1
ATOM 2111 C C . LEU A 1 262 ? 12.274 10.254 -7.561 1.00 80.88 262 LEU A C 1
ATOM 2113 O O . LEU A 1 262 ? 13.402 10.682 -7.317 1.00 80.88 262 LEU A O 1
ATOM 2117 N N . ILE A 1 263 ? 11.187 11.006 -7.413 1.00 66.38 263 ILE A N 1
ATOM 2118 C CA . ILE A 1 263 ? 11.212 12.266 -6.680 1.00 66.38 263 ILE A CA 1
ATOM 2119 C C . ILE A 1 263 ? 11.344 11.870 -5.213 1.00 66.38 263 ILE A C 1
ATOM 2121 O O . ILE A 1 263 ? 10.459 11.206 -4.673 1.00 66.38 263 ILE A O 1
ATOM 2125 N N . LYS A 1 264 ? 12.452 12.246 -4.561 1.00 56.31 264 LYS A N 1
ATOM 2126 C CA . LYS A 1 264 ? 12.506 12.223 -3.097 1.00 56.31 264 LYS A CA 1
ATOM 2127 C C . LYS A 1 264 ? 11.350 13.100 -2.643 1.00 56.31 264 LYS A C 1
ATOM 2129 O O . LYS A 1 264 ? 11.431 14.317 -2.801 1.00 56.31 264 LYS A O 1
ATOM 2134 N N . GLN A 1 265 ? 10.265 12.501 -2.153 1.00 48.72 265 GLN A N 1
ATOM 2135 C CA . GLN A 1 265 ? 9.255 13.276 -1.459 1.00 48.72 265 GLN A CA 1
ATOM 2136 C C . GLN A 1 265 ? 10.010 13.966 -0.329 1.00 48.72 265 GLN A C 1
ATOM 2138 O O . GLN A 1 265 ? 10.528 13.309 0.575 1.00 48.72 265 GLN A O 1
ATOM 2143 N N . LEU A 1 266 ? 10.156 15.287 -0.440 1.00 37.69 266 LEU A N 1
ATOM 2144 C CA . LEU A 1 266 ? 10.448 16.127 0.701 1.00 37.69 266 LEU A CA 1
ATOM 2145 C C . LEU A 1 266 ? 9.262 15.876 1.620 1.00 37.69 266 LEU A C 1
ATOM 2147 O O . LEU A 1 266 ? 8.210 16.485 1.448 1.00 37.69 266 LEU A O 1
ATOM 2151 N N . SER A 1 267 ? 9.371 14.892 2.515 1.00 36.03 267 SER A N 1
ATOM 2152 C CA . SER A 1 267 ? 8.403 14.787 3.586 1.00 36.03 267 SER A CA 1
ATOM 2153 C C . SER A 1 267 ? 8.483 16.146 4.259 1.00 36.03 267 SER A C 1
ATOM 2155 O O . SER A 1 267 ? 9.549 16.498 4.778 1.00 36.03 267 SER A O 1
ATOM 2157 N N . ALA A 1 268 ? 7.405 16.923 4.207 1.00 36.38 268 ALA A N 1
ATOM 2158 C CA . ALA A 1 268 ? 7.172 17.926 5.220 1.00 36.38 268 ALA A CA 1
ATOM 2159 C C . ALA A 1 268 ? 7.195 17.129 6.520 1.00 36.38 268 ALA A C 1
ATOM 2161 O O . ALA A 1 268 ? 6.234 16.444 6.861 1.00 36.38 268 ALA A O 1
ATOM 2162 N N . ALA A 1 269 ? 8.371 17.055 7.143 1.00 31.11 269 ALA A N 1
ATOM 2163 C CA . ALA A 1 269 ? 8.503 16.425 8.428 1.00 31.11 269 ALA A CA 1
ATOM 2164 C C . ALA A 1 269 ? 7.535 17.218 9.303 1.00 31.11 269 ALA A C 1
ATOM 2166 O O . ALA A 1 269 ? 7.718 18.438 9.398 1.00 31.11 269 ALA A O 1
ATOM 2167 N N . PRO A 1 270 ? 6.494 16.600 9.891 1.00 38.19 270 PRO A N 1
ATOM 2168 C CA . PRO A 1 270 ? 5.797 17.274 10.967 1.00 38.19 270 PRO A CA 1
ATOM 2169 C C . PRO A 1 270 ? 6.897 17.694 11.932 1.00 38.19 270 PRO A C 1
ATOM 2171 O O . PRO A 1 270 ? 7.779 16.879 12.242 1.00 38.19 270 PRO A O 1
ATOM 2174 N N . ALA A 1 271 ? 6.931 18.991 12.254 1.00 33.28 271 ALA A N 1
ATOM 2175 C CA . ALA A 1 271 ? 7.932 19.572 13.129 1.00 33.28 271 ALA A CA 1
ATOM 2176 C C . ALA A 1 271 ? 8.144 18.584 14.269 1.00 33.28 271 ALA A C 1
ATOM 2178 O O . ALA A 1 271 ? 7.188 18.239 14.963 1.00 33.28 271 ALA A O 1
ATOM 2179 N N . LYS A 1 272 ? 9.357 18.025 14.372 1.00 36.28 272 LYS A N 1
ATOM 2180 C CA . LYS A 1 272 ? 9.700 17.113 15.456 1.00 36.28 272 LYS A CA 1
ATOM 2181 C C . LYS A 1 272 ? 9.492 17.911 16.735 1.00 36.28 272 LYS A C 1
ATOM 2183 O O . LYS A 1 272 ? 10.403 18.619 17.160 1.00 36.28 272 LYS A O 1
ATOM 2188 N N . SER A 1 273 ? 8.316 17.806 17.349 1.00 31.75 273 SER A N 1
ATOM 2189 C CA . SER A 1 273 ? 8.202 18.072 18.764 1.00 31.75 273 SER A CA 1
ATOM 2190 C C . SER A 1 273 ? 9.129 17.038 19.385 1.00 31.75 273 SER A C 1
ATOM 2192 O O . SER A 1 273 ? 8.924 15.825 19.319 1.00 31.75 273 SER A O 1
ATOM 2194 N N . LYS A 1 274 ? 10.275 17.516 19.866 1.00 34.50 274 LYS A N 1
ATOM 2195 C CA . LYS A 1 274 ? 11.147 16.748 20.741 1.00 34.50 274 LYS A CA 1
ATOM 2196 C C . LYS A 1 274 ? 10.382 16.545 22.048 1.00 34.50 274 LYS A C 1
ATOM 2198 O O . LYS A 1 274 ? 10.676 17.187 23.043 1.00 34.50 274 LYS A O 1
ATOM 2203 N N . GLN A 1 275 ? 9.391 15.667 22.046 1.00 32.41 275 GLN A N 1
ATOM 2204 C CA . GLN A 1 275 ? 8.971 14.984 23.253 1.00 32.41 275 GLN A CA 1
ATOM 2205 C C . GLN A 1 275 ? 9.517 13.573 23.140 1.00 32.41 275 GLN A C 1
ATOM 2207 O O . GLN A 1 275 ? 8.968 12.693 22.482 1.00 32.41 275 GLN A O 1
ATOM 2212 N N . SER A 1 276 ? 10.689 13.411 23.752 1.00 29.16 276 SER A N 1
ATOM 2213 C CA . SER A 1 276 ? 11.168 12.130 24.243 1.00 29.16 276 SER A CA 1
ATOM 2214 C C . SER A 1 276 ? 10.083 11.558 25.151 1.00 29.16 276 SER A C 1
ATOM 2216 O O . SER A 1 276 ? 10.055 11.848 26.343 1.00 29.16 276 SER A O 1
ATOM 2218 N N . LEU A 1 277 ? 9.155 10.791 24.584 1.00 32.06 277 LEU A N 1
ATOM 2219 C CA . LEU A 1 277 ? 8.304 9.912 25.365 1.00 32.06 277 LEU A CA 1
ATOM 2220 C C . LEU A 1 277 ? 9.194 8.762 25.812 1.00 32.06 277 LEU A C 1
ATOM 2222 O O . LEU A 1 277 ? 9.434 7.801 25.078 1.00 32.06 277 LEU A O 1
ATOM 2226 N N . TYR A 1 278 ? 9.739 8.941 27.013 1.00 31.53 278 TYR A N 1
ATOM 2227 C CA . TYR A 1 278 ? 10.159 7.852 27.866 1.00 31.53 278 TYR A CA 1
ATOM 2228 C C . TYR A 1 278 ? 9.088 6.762 27.779 1.00 31.53 278 TYR A C 1
ATOM 2230 O O . TYR A 1 278 ? 7.907 7.001 28.034 1.00 31.53 278 TYR A O 1
ATOM 2238 N N . LEU A 1 279 ? 9.506 5.572 27.356 1.00 32.75 279 LEU A N 1
ATOM 2239 C CA . LEU A 1 279 ? 8.830 4.349 27.751 1.00 32.75 279 LEU A CA 1
ATOM 2240 C C . LEU A 1 279 ? 9.025 4.274 29.268 1.00 32.75 279 LEU A C 1
ATOM 2242 O O . LEU A 1 279 ? 10.043 3.769 29.727 1.00 32.75 279 LEU A O 1
ATOM 2246 N N . GLU A 1 280 ? 8.127 4.895 30.027 1.00 31.42 280 GLU A N 1
ATOM 2247 C CA . GLU A 1 280 ? 7.954 4.530 31.424 1.00 31.42 280 GLU A CA 1
ATOM 2248 C C . GLU A 1 280 ? 7.285 3.161 31.437 1.00 31.42 280 GLU A C 1
ATOM 2250 O O . GLU A 1 280 ? 6.177 2.975 30.922 1.00 31.42 280 GLU A O 1
ATOM 2255 N N . ASP A 1 281 ? 8.034 2.200 31.967 1.00 33.62 281 ASP A N 1
ATOM 2256 C CA . ASP A 1 281 ? 7.555 0.899 32.388 1.00 33.62 281 ASP A CA 1
ATOM 2257 C C . ASP A 1 281 ? 6.316 1.083 33.267 1.00 33.62 281 ASP A C 1
ATOM 2259 O O . ASP A 1 281 ? 6.383 1.536 34.407 1.00 33.62 281 ASP A O 1
ATOM 2263 N N . GLY A 1 282 ? 5.164 0.708 32.723 1.00 27.84 282 GLY A N 1
ATOM 2264 C CA . GLY A 1 282 ? 3.958 0.449 33.493 1.00 27.84 282 GLY A CA 1
ATOM 2265 C C . GLY A 1 282 ? 3.976 -0.967 34.060 1.00 27.84 282 GLY A C 1
ATOM 2266 O O . GLY A 1 282 ? 3.017 -1.702 33.851 1.00 27.84 282 GLY A O 1
ATOM 2267 N N . GLU A 1 283 ? 5.053 -1.368 34.739 1.00 32.69 283 GLU A N 1
ATOM 2268 C CA . GLU A 1 283 ? 5.002 -2.474 35.700 1.00 32.69 283 GLU A CA 1
ATOM 2269 C C . GLU A 1 283 ? 4.514 -1.902 37.034 1.00 32.69 283 GLU A C 1
ATOM 2271 O O . GLU A 1 283 ? 5.277 -1.641 37.962 1.00 32.69 283 GLU A O 1
ATOM 2276 N N . GLN A 1 284 ? 3.205 -1.667 37.128 1.00 29.69 284 GLN A N 1
ATOM 2277 C CA . GLN A 1 284 ? 2.563 -1.569 38.431 1.00 29.69 284 GLN A CA 1
ATOM 2278 C C . GLN A 1 284 ? 2.292 -2.985 38.934 1.00 29.69 284 GLN A C 1
ATOM 2280 O O . GLN A 1 284 ? 1.341 -3.651 38.531 1.00 29.69 284 GLN A O 1
ATOM 2285 N N . LEU A 1 285 ? 3.227 -3.400 39.792 1.00 29.06 285 LEU A N 1
ATOM 2286 C CA . LEU A 1 285 ? 3.069 -4.201 41.004 1.00 29.06 285 LEU A CA 1
ATOM 2287 C C . LEU A 1 285 ? 1.626 -4.296 41.541 1.00 29.06 285 LEU A C 1
ATOM 2289 O O . LEU A 1 285 ? 0.867 -3.345 41.403 1.00 29.06 285 LEU A O 1
ATOM 2293 N N . PHE A 1 286 ? 1.374 -5.398 42.266 1.00 27.28 286 PHE A N 1
ATOM 2294 C CA . PHE A 1 286 ? 0.285 -5.758 43.206 1.00 27.28 286 PHE A CA 1
ATOM 2295 C C . PHE A 1 286 ? -0.422 -7.051 42.739 1.00 27.28 286 PHE A C 1
ATOM 2297 O O . PHE A 1 286 ? -1.043 -7.055 41.684 1.00 27.28 286 PHE A O 1
ATOM 2304 N N . LYS A 1 287 ? -0.391 -8.193 43.446 1.00 26.39 287 LYS A N 1
ATOM 2305 C CA . LYS A 1 287 ? -0.053 -8.514 44.848 1.00 26.39 287 LYS A CA 1
ATOM 2306 C C . LYS A 1 287 ? 0.378 -9.989 44.994 1.00 26.39 287 LYS A C 1
ATOM 2308 O O . LYS A 1 287 ? -0.190 -10.852 44.335 1.00 26.39 287 LYS A O 1
ATOM 2313 N N . ASP A 1 288 ? 1.342 -10.189 45.896 1.00 25.97 288 ASP A N 1
ATOM 2314 C CA . ASP A 1 288 ? 1.605 -11.281 46.863 1.00 25.97 288 ASP A CA 1
ATOM 2315 C C . ASP A 1 288 ? 0.494 -12.357 47.033 1.00 25.97 288 ASP A C 1
ATOM 2317 O O . ASP A 1 288 ? -0.686 -12.052 46.899 1.00 25.97 288 ASP A O 1
ATOM 2321 N N . VAL A 1 289 ? 0.736 -13.629 47.389 1.00 27.30 289 VAL A N 1
ATOM 2322 C CA . VAL A 1 289 ? 1.487 -14.164 48.545 1.00 27.30 289 VAL A CA 1
ATOM 2323 C C . VAL A 1 289 ? 1.710 -15.691 48.361 1.00 27.30 289 VAL A C 1
ATOM 2325 O O . VAL A 1 289 ? 0.803 -16.385 47.917 1.00 27.30 289 VAL A O 1
ATOM 2328 N N . GLN A 1 290 ? 2.887 -16.169 48.806 1.00 24.97 290 GLN A N 1
ATOM 2329 C CA . GLN A 1 290 ? 3.306 -17.531 49.243 1.00 24.97 290 GLN A CA 1
ATOM 2330 C C . GLN A 1 290 ? 3.190 -18.717 48.267 1.00 24.97 290 GLN A C 1
ATOM 2332 O O . GLN A 1 290 ? 2.117 -19.128 47.859 1.00 24.97 290 GLN A O 1
ATOM 2337 N N . ALA A 1 291 ? 4.320 -19.252 47.801 1.00 26.41 291 ALA A N 1
ATOM 2338 C CA . ALA A 1 291 ? 5.265 -20.151 48.488 1.00 26.41 291 ALA A CA 1
ATOM 2339 C C . ALA A 1 291 ? 4.896 -21.623 48.278 1.00 26.41 291 ALA A C 1
ATOM 2341 O O . ALA A 1 291 ? 3.885 -22.090 48.783 1.00 26.41 291 ALA A O 1
ATOM 2342 N N . LEU A 1 292 ? 5.780 -22.346 47.596 1.00 27.48 292 LEU A N 1
ATOM 2343 C CA . LEU A 1 292 ? 6.393 -23.566 48.108 1.00 27.48 292 LEU A CA 1
ATOM 2344 C C . LEU A 1 292 ? 7.622 -23.859 47.248 1.00 27.48 292 LEU A C 1
ATOM 2346 O O . LEU A 1 292 ? 7.592 -23.773 46.022 1.00 27.48 292 LEU A O 1
ATOM 2350 N N . ALA A 1 293 ? 8.725 -24.076 47.952 1.00 27.58 293 ALA A N 1
ATOM 2351 C CA . ALA A 1 293 ? 9.995 -24.494 47.406 1.00 27.58 293 ALA A CA 1
ATOM 2352 C C . ALA A 1 293 ? 9.866 -25.896 46.818 1.00 27.58 293 ALA A C 1
ATOM 2354 O O . ALA A 1 293 ? 9.208 -26.736 47.420 1.00 27.58 293 ALA A O 1
ATOM 2355 N N . GLU A 1 294 ? 10.586 -26.159 45.734 1.00 31.06 294 GLU A N 1
ATOM 2356 C CA . GLU A 1 294 ? 11.235 -27.450 45.569 1.00 31.06 294 GLU A CA 1
ATOM 2357 C C . GLU A 1 294 ? 12.542 -27.260 44.799 1.00 31.06 294 GLU A C 1
ATOM 2359 O O . GLU A 1 294 ? 12.621 -26.669 43.722 1.00 31.06 294 GLU A O 1
ATOM 2364 N N . THR A 1 295 ? 13.580 -27.662 45.509 1.00 30.55 295 THR A N 1
ATOM 2365 C CA . THR A 1 295 ? 15.000 -27.669 45.218 1.00 30.55 295 THR A CA 1
ATOM 2366 C C . THR A 1 295 ? 15.284 -28.700 44.136 1.00 30.55 295 THR A C 1
ATOM 2368 O O . THR A 1 295 ? 14.943 -29.855 44.338 1.00 30.55 295 THR A O 1
ATOM 2371 N N . GLU A 1 296 ? 15.999 -28.341 43.071 1.00 31.27 296 GLU A N 1
ATOM 2372 C CA . GLU A 1 296 ? 16.914 -29.284 42.419 1.00 31.27 296 GLU A CA 1
ATOM 2373 C C . GLU A 1 296 ? 18.172 -28.543 41.957 1.00 31.27 296 GLU A C 1
ATOM 2375 O O . GLU A 1 296 ? 18.151 -27.671 41.084 1.00 31.27 296 GLU A O 1
ATOM 2380 N N . ASP A 1 297 ? 19.274 -28.899 42.617 1.00 39.19 297 ASP A N 1
ATOM 2381 C CA . ASP A 1 297 ? 20.644 -28.580 42.254 1.00 39.19 297 ASP A CA 1
ATOM 2382 C C . ASP A 1 297 ? 20.962 -29.153 40.869 1.00 39.19 297 ASP A C 1
ATOM 2384 O O . ASP A 1 297 ? 21.207 -30.348 40.701 1.00 39.19 297 ASP A O 1
ATOM 2388 N N . LEU A 1 298 ? 21.028 -28.276 39.870 1.00 34.50 298 LEU A N 1
ATOM 2389 C CA . LEU A 1 298 ? 21.724 -28.553 38.620 1.00 34.50 298 LEU A CA 1
ATOM 2390 C C . LEU A 1 298 ? 22.899 -27.576 38.496 1.00 34.50 298 LEU A C 1
ATOM 2392 O O . LEU A 1 298 ? 22.684 -26.359 38.529 1.00 34.50 298 LEU A O 1
ATOM 2396 N N . PRO A 1 299 ? 24.146 -28.060 38.334 1.00 33.91 299 PRO A N 1
ATOM 2397 C CA . PRO A 1 299 ? 25.271 -27.174 38.085 1.00 33.91 299 PRO A CA 1
ATOM 2398 C C . PRO A 1 299 ? 25.010 -26.398 36.783 1.00 33.91 299 PRO A C 1
ATOM 2400 O O . PRO A 1 299 ? 24.586 -26.993 35.785 1.00 33.91 299 PRO A O 1
ATOM 2403 N N . PRO A 1 300 ? 25.230 -25.071 36.756 1.00 35.72 300 PRO A N 1
ATOM 2404 C CA . PRO A 1 300 ? 24.915 -24.270 35.587 1.00 35.72 300 PRO A CA 1
ATOM 2405 C C . PRO A 1 300 ? 25.760 -24.741 34.403 1.00 35.72 300 PRO A C 1
ATOM 2407 O O . PRO A 1 300 ? 26.991 -24.718 34.449 1.00 35.72 300 PRO A O 1
ATOM 2410 N N . ALA A 1 301 ? 25.089 -25.146 33.323 1.00 33.94 301 ALA A N 1
ATOM 2411 C CA . ALA A 1 301 ? 25.738 -25.437 32.054 1.00 33.94 301 ALA A CA 1
ATOM 2412 C C . ALA A 1 301 ? 26.622 -24.242 31.636 1.00 33.94 301 ALA A C 1
ATOM 2414 O O . ALA A 1 301 ? 26.189 -23.088 31.773 1.00 33.94 301 ALA A O 1
ATOM 2415 N N . PRO A 1 302 ? 27.843 -24.473 31.120 1.00 33.19 302 PRO A N 1
ATOM 2416 C CA . PRO A 1 302 ? 28.736 -23.398 30.718 1.00 33.19 302 PRO A CA 1
ATOM 2417 C C . PRO A 1 302 ? 28.086 -22.613 29.575 1.00 33.19 302 PRO A C 1
ATOM 2419 O O . PRO A 1 302 ? 28.023 -23.057 28.429 1.00 33.19 302 PRO A O 1
ATOM 2422 N N . ARG A 1 303 ? 27.562 -21.427 29.899 1.00 34.94 303 ARG A N 1
ATOM 2423 C CA . ARG A 1 303 ? 27.043 -20.484 28.909 1.00 34.94 303 ARG A CA 1
ATOM 2424 C C . ARG A 1 303 ? 28.200 -20.094 27.996 1.00 34.94 303 ARG A C 1
ATOM 2426 O O . ARG A 1 303 ? 29.168 -19.494 28.453 1.00 34.94 303 ARG A O 1
ATOM 2433 N N . SER A 1 304 ? 28.084 -20.411 26.708 1.00 37.28 304 SER A N 1
ATOM 2434 C CA . SER A 1 304 ? 28.936 -19.839 25.666 1.00 37.28 304 SER A CA 1
ATOM 2435 C C . SER A 1 304 ? 28.800 -18.315 25.726 1.00 37.28 304 SER A C 1
ATOM 2437 O O . SER A 1 304 ? 27.779 -17.745 25.334 1.00 37.28 304 SER A O 1
ATOM 2439 N N . THR A 1 305 ? 29.787 -17.641 26.310 1.00 46.12 305 THR A N 1
ATOM 2440 C CA . THR A 1 305 ? 29.832 -16.184 26.371 1.00 46.12 305 THR A CA 1
ATOM 2441 C C . THR A 1 305 ? 30.190 -15.677 24.980 1.00 46.12 305 THR A C 1
ATOM 2443 O O . THR A 1 305 ? 31.315 -15.826 24.505 1.00 46.12 305 THR A O 1
ATOM 2446 N N . SER A 1 306 ? 29.203 -15.109 24.281 1.00 51.41 306 SER A N 1
ATOM 2447 C CA . SER A 1 306 ? 29.427 -14.440 22.997 1.00 51.41 306 SER A CA 1
ATOM 2448 C C . SER A 1 306 ? 30.607 -13.471 23.118 1.00 51.41 306 SER A C 1
ATOM 2450 O O . SER A 1 306 ? 30.594 -12.568 23.954 1.00 51.41 306 SER A O 1
ATOM 2452 N N . ARG A 1 307 ? 31.619 -13.650 22.259 1.00 56.66 307 ARG A N 1
ATOM 2453 C CA . ARG A 1 307 ? 32.870 -12.865 22.245 1.00 56.66 307 ARG A CA 1
ATOM 2454 C C . ARG A 1 307 ? 32.631 -11.362 22.036 1.00 56.66 307 ARG A C 1
ATOM 2456 O O . ARG A 1 307 ? 33.475 -10.542 22.392 1.00 56.66 307 ARG A O 1
ATOM 2463 N N . TYR A 1 308 ? 31.471 -11.012 21.481 1.00 57.03 308 TYR A N 1
ATOM 2464 C CA . TYR A 1 308 ? 31.049 -9.646 21.201 1.00 57.03 308 TYR A CA 1
ATOM 2465 C C . TYR A 1 308 ? 29.632 -9.393 21.709 1.00 57.03 308 TYR A C 1
ATOM 2467 O O . TYR A 1 308 ? 28.744 -10.242 21.579 1.00 57.03 308 TYR A O 1
ATOM 2475 N N . LEU A 1 309 ? 29.409 -8.196 22.245 1.00 63.09 309 LEU A N 1
ATOM 2476 C CA . LEU A 1 309 ? 28.069 -7.724 22.571 1.00 63.09 309 LEU A CA 1
ATOM 2477 C C . LEU A 1 309 ? 27.331 -7.308 21.285 1.00 63.09 309 LEU A C 1
ATOM 2479 O O . LEU A 1 309 ? 27.926 -6.624 20.443 1.00 63.09 309 LEU A O 1
ATOM 2483 N N . PRO A 1 310 ? 26.043 -7.673 21.119 1.00 55.62 310 PRO A N 1
ATOM 2484 C CA . PRO A 1 310 ? 25.252 -7.261 19.966 1.00 55.62 310 PRO A CA 1
ATOM 2485 C C . PRO A 1 310 ? 25.231 -5.737 19.822 1.00 55.62 310 PRO A C 1
ATOM 2487 O O . PRO A 1 310 ? 25.118 -5.002 20.813 1.00 55.62 310 PRO A O 1
ATOM 2490 N N . ALA A 1 311 ? 25.318 -5.258 18.580 1.00 46.81 311 ALA A N 1
ATOM 2491 C CA . ALA A 1 311 ? 25.148 -3.844 18.276 1.00 46.81 311 ALA A CA 1
ATOM 2492 C C . ALA A 1 311 ? 23.788 -3.352 18.813 1.00 46.81 311 ALA A C 1
ATOM 2494 O O . ALA A 1 311 ? 22.794 -4.066 18.717 1.00 46.81 311 ALA A O 1
ATOM 2495 N N . CYS A 1 312 ? 23.759 -2.144 19.390 1.00 46.50 312 CYS A N 1
ATOM 2496 C CA . CYS A 1 312 ? 22.571 -1.515 19.997 1.00 46.50 312 CYS A CA 1
ATOM 2497 C C . CYS A 1 312 ? 22.106 -2.074 21.356 1.00 46.50 312 CYS A C 1
ATOM 2499 O O . CYS A 1 312 ? 20.990 -1.787 21.782 1.00 46.50 312 CYS A O 1
ATOM 2501 N N . THR A 1 313 ? 22.951 -2.79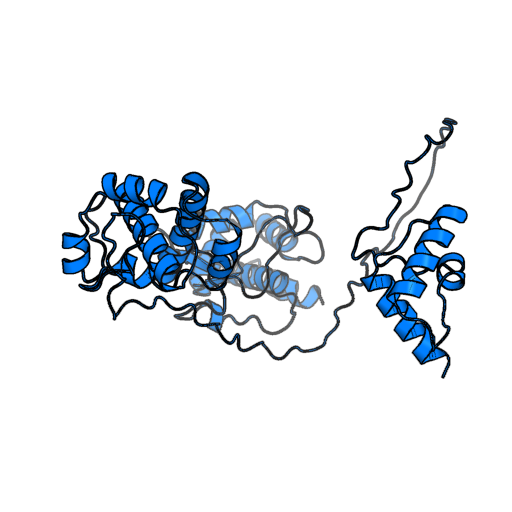6 22.092 1.00 53.84 313 THR A N 1
ATOM 2502 C CA . THR A 1 313 ? 22.658 -3.100 23.500 1.00 53.84 313 THR A CA 1
ATOM 2503 C C . THR A 1 313 ? 22.804 -1.845 24.372 1.00 53.84 313 THR A C 1
ATOM 2505 O O . THR A 1 313 ? 23.894 -1.292 24.512 1.00 53.84 313 THR A O 1
ATOM 2508 N N . SER A 1 314 ? 21.710 -1.411 25.010 1.00 53.31 314 SER A N 1
ATOM 2509 C CA . SER A 1 314 ? 21.667 -0.325 26.011 1.00 53.31 314 SER A CA 1
ATOM 2510 C C . SER A 1 314 ? 22.333 -0.693 27.349 1.00 53.31 314 SER A C 1
ATOM 2512 O O . SER A 1 314 ? 22.190 0.021 28.341 1.00 53.31 314 SER A O 1
ATOM 2514 N N . LEU A 1 315 ? 23.074 -1.807 27.384 1.00 63.16 315 LEU A N 1
ATOM 2515 C CA . LEU A 1 315 ? 23.817 -2.282 28.544 1.00 63.16 315 LEU A CA 1
ATOM 2516 C C . LEU A 1 315 ? 24.797 -1.201 29.003 1.00 63.16 315 LEU A C 1
ATOM 2518 O O . LEU A 1 315 ? 25.700 -0.819 28.251 1.00 63.16 315 LEU A O 1
ATOM 2522 N N . LYS A 1 316 ? 24.616 -0.740 30.246 1.00 71.94 316 LYS A N 1
ATOM 2523 C CA . LYS A 1 316 ? 25.519 0.199 30.921 1.00 71.94 316 LYS A CA 1
ATOM 2524 C C . LYS A 1 316 ? 26.955 -0.334 30.847 1.00 71.94 316 LYS A C 1
ATOM 2526 O O . LYS A 1 316 ? 27.176 -1.539 30.935 1.00 71.94 316 LYS A O 1
ATOM 2531 N N . TRP A 1 317 ? 27.912 0.568 30.641 1.00 77.19 317 TRP A N 1
ATOM 2532 C CA . TRP A 1 317 ? 29.334 0.222 30.673 1.00 77.19 317 TRP A CA 1
ATOM 2533 C C . TRP A 1 317 ? 29.706 -0.179 32.099 1.00 77.19 317 TRP A C 1
ATOM 2535 O O . TRP A 1 317 ? 29.457 0.603 33.020 1.00 77.19 317 TRP A O 1
ATOM 2545 N N . SER A 1 318 ? 30.271 -1.369 32.282 1.00 77.19 318 SER A N 1
ATOM 2546 C CA . SER A 1 318 ? 30.739 -1.802 33.600 1.00 77.19 318 SER A CA 1
ATOM 2547 C C . SER A 1 318 ? 31.983 -1.010 34.020 1.00 77.19 318 SER A C 1
ATOM 2549 O O . SER A 1 318 ? 32.717 -0.484 33.183 1.00 77.19 318 SER A O 1
ATOM 2551 N N . SER A 1 319 ? 32.249 -0.922 35.323 1.00 75.62 319 SER A N 1
ATOM 2552 C CA . SER A 1 319 ? 33.463 -0.278 35.850 1.00 75.62 319 SER A CA 1
ATOM 2553 C C . SER A 1 319 ? 34.745 -0.916 35.298 1.00 75.62 319 SER A C 1
ATOM 2555 O O . SER A 1 319 ? 35.699 -0.208 34.984 1.00 75.62 319 SER A O 1
ATOM 2557 N N . GLN A 1 320 ? 34.733 -2.235 35.099 1.00 75.12 320 GLN A N 1
ATOM 2558 C CA . GLN A 1 320 ? 35.831 -2.984 34.490 1.00 75.12 320 GLN A CA 1
ATOM 2559 C C . GLN A 1 320 ? 36.002 -2.641 33.002 1.00 75.12 320 GLN A C 1
ATOM 2561 O O . GLN A 1 320 ? 37.121 -2.398 32.568 1.00 75.12 320 GLN A O 1
ATOM 2566 N N . GLU A 1 321 ? 34.914 -2.535 32.225 1.00 77.38 321 GLU A N 1
ATOM 2567 C CA . GLU A 1 321 ? 34.976 -2.100 30.818 1.00 77.38 321 GLU A CA 1
ATOM 2568 C C . GLU A 1 321 ? 35.524 -0.671 30.691 1.00 77.38 321 GLU A C 1
ATOM 2570 O O . GLU A 1 321 ? 36.294 -0.385 29.775 1.00 77.38 321 GLU A O 1
ATOM 2575 N N . LEU A 1 322 ? 35.139 0.227 31.605 1.00 80.19 322 LEU A N 1
ATOM 2576 C CA . LEU A 1 322 ? 35.598 1.618 31.620 1.00 80.19 322 LEU A CA 1
ATOM 2577 C C . LEU A 1 322 ? 37.098 1.736 31.904 1.00 80.19 322 LEU A C 1
ATOM 2579 O O . LEU A 1 322 ? 37.748 2.597 31.316 1.00 80.19 322 LEU A O 1
ATOM 2583 N N . ALA A 1 323 ? 37.651 0.866 32.754 1.00 79.19 323 ALA A N 1
ATOM 2584 C CA . ALA A 1 323 ? 39.082 0.836 33.054 1.00 79.19 323 ALA A CA 1
ATOM 2585 C C . ALA A 1 323 ? 39.941 0.438 31.838 1.00 79.19 323 ALA A C 1
ATOM 2587 O O . ALA A 1 323 ? 41.114 0.794 31.770 1.00 79.19 323 ALA A O 1
ATOM 2588 N N . LEU A 1 324 ? 39.356 -0.262 30.858 1.00 83.81 324 LEU A N 1
ATOM 2589 C CA . LEU A 1 324 ? 40.040 -0.695 29.635 1.00 83.81 324 LEU A CA 1
ATOM 25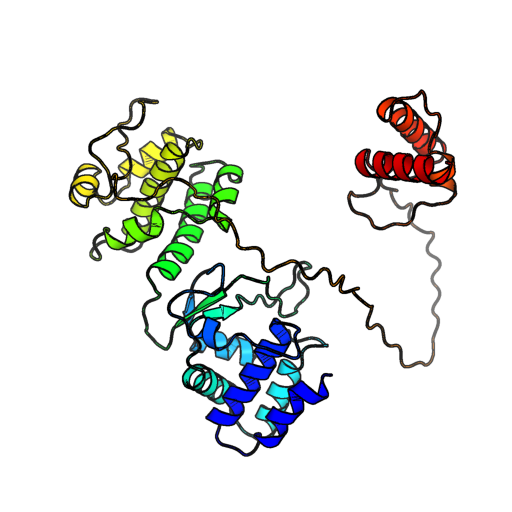90 C C . LEU A 1 324 ? 40.011 0.350 28.508 1.00 83.81 324 LEU A C 1
ATOM 2592 O O . LEU A 1 324 ? 40.621 0.137 27.457 1.00 83.81 324 LEU A O 1
ATOM 2596 N N . VAL A 1 325 ? 39.296 1.466 28.684 1.00 84.25 325 VAL A N 1
ATOM 2597 C CA . VAL A 1 325 ? 39.223 2.534 27.681 1.00 84.25 325 VAL A CA 1
ATOM 2598 C C . VAL A 1 325 ? 40.440 3.448 27.811 1.00 84.25 325 VAL A C 1
ATOM 2600 O O . VAL A 1 325 ? 40.528 4.269 28.720 1.00 84.25 325 VAL A O 1
ATOM 2603 N N . ASP A 1 326 ? 41.366 3.339 26.859 1.00 83.25 326 ASP A N 1
ATOM 2604 C CA . ASP A 1 326 ? 42.550 4.197 26.793 1.00 83.25 326 ASP A CA 1
ATOM 2605 C C . ASP A 1 326 ? 42.173 5.642 26.379 1.00 83.25 326 ASP A C 1
ATOM 2607 O O . ASP A 1 326 ? 41.665 5.885 25.278 1.00 83.25 326 ASP A O 1
ATOM 2611 N N . LEU A 1 327 ? 42.437 6.614 27.261 1.00 83.50 327 LEU A N 1
ATOM 2612 C CA . LEU A 1 327 ? 42.144 8.043 27.074 1.00 83.50 327 LEU A CA 1
ATOM 2613 C C . LEU A 1 327 ? 43.364 8.881 26.648 1.00 83.50 327 LEU A C 1
ATOM 2615 O O . LEU A 1 327 ? 43.285 10.105 26.680 1.00 83.50 327 LEU A O 1
ATOM 2619 N N . HIS A 1 328 ? 44.485 8.269 26.249 1.00 80.31 328 HIS A N 1
ATOM 2620 C CA . HIS A 1 328 ? 45.662 9.029 25.814 1.00 80.31 328 HIS A CA 1
ATOM 2621 C C . HIS A 1 328 ? 45.334 9.873 24.563 1.00 80.31 328 HIS A C 1
ATOM 2623 O O . HIS A 1 328 ? 44.919 9.302 23.547 1.00 80.31 328 HIS A O 1
ATOM 2629 N N . PRO A 1 329 ? 45.544 11.205 24.591 1.00 71.56 329 PRO A N 1
ATOM 2630 C CA . PRO A 1 329 ? 45.083 12.118 23.539 1.00 71.56 329 PRO A CA 1
ATOM 2631 C C . PRO A 1 329 ? 45.838 11.956 22.211 1.00 71.56 329 PRO A C 1
ATOM 2633 O O . PRO A 1 329 ? 45.306 12.285 21.157 1.00 71.56 329 PRO A O 1
ATOM 2636 N N . PHE A 1 330 ? 47.048 11.391 22.244 1.00 73.81 330 PHE A N 1
ATOM 2637 C CA . PHE A 1 330 ? 47.913 11.230 21.069 1.00 73.81 330 PHE A CA 1
ATOM 2638 C C . PHE A 1 330 ? 47.741 9.893 20.328 1.00 73.81 330 PHE A C 1
ATOM 2640 O O . PHE A 1 330 ? 48.377 9.684 19.301 1.00 73.81 330 PHE A O 1
ATOM 2647 N N . LYS A 1 331 ? 46.886 8.983 20.821 1.00 80.56 331 LYS A N 1
ATOM 2648 C CA . LYS A 1 331 ? 46.612 7.692 20.163 1.00 80.56 331 LYS A CA 1
ATOM 2649 C C . LYS A 1 331 ? 45.326 7.735 19.351 1.00 80.56 331 LYS A C 1
ATOM 2651 O O . LYS A 1 331 ? 44.289 8.234 19.815 1.00 80.56 331 LYS A O 1
ATOM 2656 N N . THR A 1 332 ? 45.342 7.120 18.172 1.00 78.81 332 THR A N 1
ATOM 2657 C CA . THR A 1 332 ? 44.155 7.051 17.317 1.00 78.81 332 THR A CA 1
ATOM 2658 C C . THR A 1 332 ? 43.061 6.176 17.947 1.00 78.81 332 THR A C 1
ATOM 2660 O O . THR A 1 332 ? 43.308 5.276 18.756 1.00 78.81 332 THR A O 1
ATOM 2663 N N . HIS A 1 333 ? 41.799 6.418 17.574 1.00 81.12 333 HIS A N 1
ATOM 2664 C CA . HIS A 1 333 ? 40.676 5.577 18.024 1.00 81.12 333 HIS A CA 1
ATOM 2665 C C . HIS A 1 333 ? 40.824 4.114 17.601 1.00 81.12 333 HIS A C 1
ATOM 2667 O O . HIS A 1 333 ? 40.301 3.233 18.274 1.00 81.12 333 HIS A O 1
ATOM 2673 N N . LYS A 1 334 ? 41.518 3.861 16.488 1.00 76.62 334 LYS A N 1
ATOM 2674 C CA . LYS A 1 334 ? 41.734 2.516 15.962 1.00 76.62 334 LYS A CA 1
ATOM 2675 C C . LYS A 1 334 ? 42.754 1.752 16.810 1.00 76.62 334 LYS A C 1
ATOM 2677 O O . LYS A 1 334 ? 42.434 0.673 17.290 1.00 76.62 334 LYS A O 1
ATOM 2682 N N . GLU A 1 335 ? 43.909 2.354 17.092 1.00 80.31 335 GLU A N 1
ATOM 2683 C CA . GLU A 1 335 ? 44.955 1.751 17.938 1.00 80.31 335 GLU A CA 1
ATOM 2684 C C . GLU A 1 335 ? 44.462 1.480 19.367 1.00 80.31 335 GLU A C 1
ATOM 2686 O O . GLU A 1 335 ? 44.717 0.427 19.949 1.00 80.31 335 GLU A O 1
ATOM 2691 N N . THR A 1 336 ? 43.705 2.418 19.939 1.00 84.75 336 THR A N 1
ATOM 2692 C CA . THR A 1 336 ? 43.120 2.240 21.278 1.00 84.75 336 THR A CA 1
ATOM 2693 C C . THR A 1 336 ? 42.050 1.153 21.311 1.00 84.75 336 THR A C 1
ATOM 2695 O O . THR A 1 336 ? 41.942 0.442 22.309 1.00 84.75 336 THR A O 1
ATOM 2698 N N . TYR A 1 337 ? 41.301 0.966 20.222 1.00 85.00 337 TYR A N 1
ATOM 2699 C CA . TYR A 1 337 ? 40.325 -0.116 20.118 1.00 85.00 337 TYR A CA 1
ATOM 2700 C C . TYR A 1 337 ? 40.983 -1.493 19.973 1.00 85.00 337 TYR A C 1
ATOM 2702 O O . TYR A 1 337 ? 40.532 -2.454 20.589 1.00 85.00 337 TYR A O 1
ATOM 2710 N N . GLU A 1 338 ? 42.070 -1.599 19.210 1.00 82.44 338 GLU A N 1
ATOM 2711 C CA . GLU A 1 338 ? 42.832 -2.847 19.078 1.00 82.44 338 GLU A CA 1
ATOM 2712 C C . GLU A 1 338 ? 43.418 -3.296 20.426 1.00 82.44 338 GLU A C 1
ATOM 2714 O O . GLU A 1 338 ? 43.350 -4.478 20.770 1.00 82.44 338 GLU A O 1
ATOM 2719 N N . ASN A 1 339 ? 43.910 -2.356 21.237 1.00 84.19 339 ASN A N 1
ATOM 2720 C CA . ASN A 1 339 ? 44.357 -2.645 22.602 1.00 84.19 339 ASN A CA 1
ATOM 2721 C C . ASN A 1 339 ? 43.192 -3.020 23.530 1.00 84.19 339 ASN A C 1
ATOM 2723 O O . ASN A 1 339 ? 43.311 -3.970 24.299 1.00 84.19 339 ASN A O 1
ATOM 2727 N N . TYR A 1 340 ? 42.048 -2.339 23.416 1.00 85.88 340 TYR A N 1
ATOM 2728 C CA . TYR A 1 340 ? 40.827 -2.687 24.149 1.00 85.88 340 TYR A CA 1
ATOM 2729 C C . TYR A 1 340 ? 40.367 -4.124 23.851 1.00 85.88 340 TYR A C 1
ATOM 2731 O O . TYR A 1 340 ? 40.072 -4.870 24.780 1.00 85.88 340 TYR A O 1
ATOM 2739 N N . LEU A 1 341 ? 40.381 -4.557 22.584 1.00 83.06 341 LEU A N 1
ATOM 2740 C CA . LEU A 1 341 ? 40.022 -5.930 22.204 1.00 83.06 341 LEU A CA 1
ATOM 2741 C C . LEU A 1 341 ? 40.968 -6.977 22.803 1.00 83.06 341 LEU A C 1
ATOM 2743 O O . LEU A 1 341 ? 40.510 -8.023 23.275 1.00 83.06 341 LEU A O 1
ATOM 2747 N N . LYS A 1 342 ? 42.277 -6.696 22.812 1.00 82.50 342 LYS A N 1
ATOM 2748 C CA . LYS A 1 342 ? 43.277 -7.566 23.448 1.00 82.50 342 LYS A CA 1
ATOM 2749 C C . LYS A 1 342 ? 43.011 -7.687 24.947 1.00 82.50 342 LYS A C 1
ATOM 2751 O O . LYS A 1 342 ? 42.924 -8.800 25.451 1.00 82.50 342 LYS A O 1
ATOM 2756 N N . SER A 1 343 ? 42.776 -6.568 25.629 1.00 81.62 343 SER A N 1
ATOM 2757 C CA . SER A 1 343 ? 42.462 -6.560 27.059 1.00 81.62 343 SER A CA 1
ATOM 2758 C C . SER A 1 343 ? 41.145 -7.273 27.375 1.00 81.62 343 SER A C 1
ATOM 2760 O O . SER A 1 343 ? 41.107 -8.094 28.283 1.00 81.62 343 SER A O 1
ATOM 2762 N N . CYS A 1 344 ? 40.078 -7.047 26.604 1.00 81.00 344 CYS A N 1
ATOM 2763 C CA . CYS A 1 344 ? 38.812 -7.771 26.768 1.00 81.00 344 CYS A CA 1
ATOM 2764 C C . CYS A 1 344 ? 38.990 -9.288 26.624 1.00 81.00 344 CYS A C 1
ATOM 2766 O O . CYS A 1 344 ? 38.381 -10.048 27.371 1.00 81.00 344 CYS A O 1
ATOM 2768 N N . THR A 1 345 ? 39.864 -9.724 25.714 1.00 79.94 345 THR A N 1
ATOM 2769 C CA . THR A 1 345 ? 40.192 -11.145 25.544 1.00 79.94 345 THR A CA 1
ATOM 2770 C C . THR A 1 345 ? 40.942 -11.691 26.762 1.00 79.94 345 THR A C 1
ATOM 2772 O O . THR A 1 345 ? 40.586 -12.758 27.254 1.00 79.94 345 THR A O 1
ATOM 2775 N N . SER A 1 346 ? 41.922 -10.949 27.288 1.00 77.00 346 SER A N 1
ATOM 2776 C CA . SER A 1 346 ? 42.690 -11.344 28.478 1.00 77.00 346 SER A CA 1
ATOM 2777 C C . SER A 1 346 ? 41.852 -11.386 29.760 1.00 77.00 346 SER A C 1
ATOM 2779 O O . SER A 1 346 ? 42.081 -12.241 30.608 1.00 77.00 346 SER A O 1
ATOM 2781 N N . PHE A 1 347 ? 40.870 -10.490 29.902 1.00 74.75 347 PHE A N 1
ATOM 2782 C CA . PHE A 1 347 ? 39.992 -10.409 31.077 1.00 74.75 347 PHE A CA 1
ATOM 2783 C C . PHE A 1 347 ? 38.675 -11.192 30.925 1.00 74.75 347 PHE A C 1
ATOM 2785 O O . PHE A 1 347 ? 37.836 -11.136 31.819 1.00 74.75 347 PHE A O 1
ATOM 2792 N N . ILE A 1 348 ? 38.480 -11.919 29.815 1.00 76.44 348 ILE A N 1
ATOM 2793 C CA . ILE A 1 348 ? 37.252 -12.682 29.507 1.00 76.44 348 ILE A CA 1
ATOM 2794 C C . ILE A 1 348 ? 35.996 -11.786 29.597 1.00 76.44 348 ILE A C 1
ATOM 2796 O O . ILE A 1 348 ? 34.950 -12.153 30.129 1.00 76.44 348 ILE A O 1
ATOM 2800 N N . ILE A 1 349 ? 36.103 -10.568 29.064 1.00 79.12 349 ILE A N 1
ATOM 2801 C CA . ILE A 1 349 ? 35.007 -9.599 28.984 1.00 79.12 349 ILE A CA 1
ATOM 2802 C C . ILE A 1 349 ? 34.505 -9.564 27.541 1.00 79.12 349 ILE A C 1
ATOM 2804 O O . ILE A 1 349 ? 35.293 -9.485 26.598 1.00 79.12 349 ILE A O 1
ATOM 2808 N N . ALA A 1 350 ? 33.185 -9.593 27.349 1.00 76.06 350 ALA A N 1
ATOM 2809 C CA . ALA A 1 350 ? 32.595 -9.459 26.022 1.00 76.06 350 ALA A CA 1
ATOM 2810 C C . ALA A 1 350 ? 32.901 -8.069 25.436 1.00 76.06 350 ALA A C 1
ATOM 2812 O O . ALA A 1 350 ? 32.605 -7.042 26.046 1.00 76.06 350 ALA A O 1
ATOM 2813 N N . ALA A 1 351 ? 33.488 -8.024 24.240 1.00 78.88 351 ALA A N 1
ATOM 2814 C CA . ALA A 1 351 ? 33.914 -6.765 23.642 1.00 78.88 351 ALA A CA 1
ATOM 2815 C C . ALA A 1 351 ? 32.743 -5.992 23.008 1.00 78.88 351 ALA A C 1
ATOM 2817 O O . ALA A 1 351 ? 31.855 -6.564 22.366 1.00 78.88 351 ALA A O 1
ATOM 2818 N N . ARG A 1 352 ? 32.768 -4.660 23.126 1.00 79.56 352 ARG A N 1
ATOM 2819 C CA . ARG A 1 352 ? 31.842 -3.752 22.426 1.00 79.56 352 ARG A CA 1
ATOM 2820 C C . ARG A 1 352 ? 32.280 -3.528 20.974 1.00 79.56 352 ARG A C 1
ATOM 2822 O O . ARG A 1 352 ? 33.460 -3.624 20.636 1.00 79.56 352 ARG A O 1
ATOM 2829 N N . THR A 1 353 ? 31.336 -3.163 20.108 1.00 81.81 353 THR A N 1
ATOM 2830 C CA . THR A 1 353 ? 31.634 -2.772 18.719 1.00 81.81 353 THR A CA 1
ATOM 2831 C C . THR A 1 353 ? 32.459 -1.480 18.658 1.00 81.81 353 THR A C 1
ATOM 2833 O O . THR A 1 353 ? 32.380 -0.630 19.549 1.00 81.81 353 THR A O 1
ATOM 2836 N N . PHE A 1 354 ? 33.215 -1.294 17.571 1.00 79.12 354 PHE A N 1
ATOM 2837 C CA . PHE A 1 354 ? 34.065 -0.113 17.372 1.00 79.12 354 PHE A CA 1
ATOM 2838 C C . PHE A 1 354 ? 33.297 1.212 17.502 1.00 79.12 354 PHE A C 1
ATOM 2840 O O . PHE A 1 354 ? 33.777 2.156 18.128 1.00 79.12 354 PHE A O 1
ATOM 2847 N N . GLY A 1 355 ? 32.077 1.277 16.956 1.00 76.69 355 GLY A N 1
ATOM 2848 C CA . GLY A 1 355 ? 31.232 2.472 17.030 1.00 76.69 355 GLY A CA 1
ATOM 2849 C C . GLY A 1 355 ? 30.869 2.858 18.467 1.00 76.69 355 GLY A C 1
ATOM 2850 O O . GLY A 1 355 ? 31.002 4.024 18.839 1.00 76.69 355 GLY A O 1
ATOM 2851 N N . ALA A 1 356 ? 30.482 1.877 19.291 1.00 78.75 356 ALA A N 1
ATOM 2852 C CA . ALA A 1 356 ? 30.144 2.099 20.696 1.00 78.75 356 ALA A CA 1
ATOM 2853 C C . ALA A 1 356 ? 31.375 2.510 21.523 1.00 78.75 356 ALA A C 1
ATOM 2855 O O . ALA A 1 356 ? 31.296 3.446 22.321 1.00 78.75 356 ALA A O 1
ATOM 2856 N N . PHE A 1 357 ? 32.525 1.863 21.294 1.00 82.62 357 PHE A N 1
ATOM 2857 C CA . PHE A 1 357 ? 33.794 2.224 21.933 1.00 82.62 357 PHE A CA 1
ATOM 2858 C C . PHE A 1 357 ? 34.225 3.654 21.591 1.00 82.62 357 PHE A C 1
ATOM 2860 O O . PHE A 1 357 ? 34.537 4.439 22.486 1.00 82.62 357 PHE A O 1
ATOM 2867 N N . LYS A 1 358 ? 34.182 4.031 20.306 1.00 81.75 358 LYS A N 1
ATOM 2868 C CA . LYS A 1 358 ? 34.568 5.371 19.846 1.00 81.75 358 LYS A CA 1
ATOM 2869 C C . LYS A 1 358 ? 33.721 6.460 20.505 1.00 81.75 358 LYS A C 1
ATOM 2871 O O . LYS A 1 358 ? 34.282 7.417 21.032 1.00 81.75 358 LYS A O 1
ATOM 2876 N N . GLN A 1 359 ? 32.395 6.305 20.508 1.00 82.06 359 GLN A N 1
ATOM 2877 C CA . GLN A 1 359 ? 31.483 7.265 21.144 1.00 82.06 359 GLN A CA 1
ATOM 2878 C C . GLN A 1 359 ? 31.746 7.393 22.647 1.00 82.06 359 GLN A C 1
ATOM 2880 O O . GLN A 1 359 ? 31.752 8.501 23.183 1.00 82.06 359 GLN A O 1
ATOM 2885 N N . LYS A 1 360 ? 32.008 6.272 23.331 1.00 84.88 360 LYS A N 1
ATOM 2886 C CA . LYS A 1 360 ? 32.307 6.288 24.763 1.00 84.88 360 LYS A CA 1
ATOM 2887 C C . LYS A 1 360 ? 33.639 6.970 25.071 1.00 84.88 360 LYS A C 1
ATOM 2889 O O . LYS A 1 360 ? 33.680 7.791 25.983 1.00 84.88 360 LYS A O 1
ATOM 2894 N N . ARG A 1 361 ? 34.693 6.676 24.302 1.00 82.25 361 ARG A N 1
ATOM 2895 C CA . ARG A 1 361 ? 36.018 7.301 24.448 1.00 82.25 361 ARG A CA 1
ATOM 2896 C C . ARG A 1 361 ? 35.943 8.816 24.259 1.00 82.25 361 ARG A C 1
ATOM 2898 O O . ARG A 1 361 ? 36.496 9.537 25.075 1.00 82.25 361 ARG A O 1
ATOM 2905 N N . ILE A 1 362 ? 35.218 9.292 23.240 1.00 82.88 362 ILE A N 1
ATOM 2906 C CA . ILE A 1 362 ? 34.990 10.731 23.009 1.00 82.88 362 ILE A CA 1
ATOM 2907 C C . ILE A 1 362 ? 34.337 11.370 24.241 1.00 82.88 362 ILE A C 1
ATOM 2909 O O . ILE A 1 362 ? 34.912 12.278 24.828 1.00 82.88 362 ILE A O 1
ATOM 2913 N N . LYS A 1 363 ? 33.222 10.804 24.718 1.00 84.38 363 LYS A N 1
ATOM 2914 C CA . LYS A 1 363 ? 32.501 11.322 25.891 1.00 84.38 363 LYS A CA 1
ATOM 2915 C C . LYS A 1 363 ? 33.339 11.312 27.180 1.00 84.38 363 LYS A C 1
ATOM 2917 O O . LYS A 1 363 ? 33.171 12.165 28.041 1.00 84.38 363 LYS A O 1
ATOM 2922 N N . MET A 1 364 ? 34.225 10.328 27.349 1.00 81.56 364 MET A N 1
ATOM 2923 C CA . MET A 1 364 ? 35.120 10.251 28.513 1.00 81.56 364 MET A CA 1
ATOM 2924 C C . MET A 1 364 ? 36.303 11.221 28.431 1.00 81.56 364 MET A C 1
ATOM 2926 O O . MET A 1 364 ? 36.797 11.630 29.476 1.00 81.56 364 MET A O 1
ATOM 2930 N N . MET A 1 365 ? 36.752 11.585 27.226 1.00 80.31 365 MET A N 1
ATOM 2931 C CA . MET A 1 365 ? 37.741 12.652 27.037 1.00 80.31 365 MET A CA 1
ATOM 2932 C C . MET A 1 365 ? 37.107 14.033 27.255 1.00 80.31 365 MET A C 1
ATOM 2934 O O . MET A 1 365 ? 37.724 14.878 27.888 1.00 80.31 365 MET A O 1
ATOM 2938 N N . GLU A 1 366 ? 35.861 14.232 26.815 1.00 78.94 366 GLU A N 1
ATOM 2939 C CA . GLU A 1 366 ? 35.092 15.469 27.038 1.00 78.94 366 GLU A CA 1
ATOM 2940 C C . GLU A 1 366 ? 34.781 15.724 28.520 1.00 78.94 366 GLU A C 1
ATOM 2942 O O . GLU A 1 366 ? 34.782 16.869 28.939 1.00 78.94 366 GLU A O 1
ATOM 2947 N N . ASN A 1 367 ? 34.565 14.675 29.322 1.00 67.19 367 ASN A N 1
ATOM 2948 C CA . ASN A 1 367 ? 34.287 14.791 30.761 1.00 67.19 367 ASN A CA 1
ATOM 2949 C C . ASN A 1 367 ? 35.547 14.925 31.650 1.00 67.19 367 ASN A C 1
ATOM 2951 O O . ASN A 1 367 ? 35.415 14.965 32.873 1.00 67.19 367 ASN A O 1
ATOM 2955 N N . LYS A 1 368 ? 36.758 14.879 31.074 1.00 57.41 368 LYS A N 1
ATOM 2956 C CA . LYS A 1 368 ? 38.034 15.041 31.803 1.00 57.41 368 LYS A CA 1
ATOM 2957 C C . LYS A 1 368 ? 38.651 16.437 31.651 1.00 57.41 368 LYS A C 1
ATOM 2959 O O . LYS A 1 368 ? 39.592 16.734 32.386 1.00 57.41 368 LYS A O 1
ATOM 2964 N N . ASN A 1 369 ? 38.137 17.232 30.716 1.00 45.62 369 ASN A N 1
ATOM 2965 C CA . ASN A 1 369 ? 38.393 18.667 30.590 1.00 45.62 369 ASN A CA 1
ATOM 2966 C C . ASN A 1 369 ? 37.262 19.432 31.276 1.00 45.62 369 ASN A C 1
ATOM 2968 O O . ASN A 1 369 ? 37.534 20.568 31.716 1.00 45.62 369 ASN A O 1
#

Sequence (369 aa):
SRIKRVFPLTEVLEAASVITGEELLKVLLCDLYKMNEGIPLAGLCGSSPPGILKGALTLDSFVQELATRDSFPVPATFGHDRRLVERTGKDVTECLLLGFQELHIRYFPAVSFHDYKAAKRIYWKANEYVEVLYGNQNPSPLARAVTVTGDVFLEIQRRPLSYSRNLEKYRDLRMPWMEAVLRRLPSSLDKAGHFKMVTFISCVGMLMNGDFVVYEHLKTLIADMPLPQAKLQQLQIQSLFLLKKHYGINIWRLHERIPYRLIKQLSAAPAKSKQSLYLEDGEQLFKDVQALAETEDLPPAPRSTSRYLPACTSLKWSSQELALVDLHPFKTHKETYENYLKSCTSFIIAARTFGAFKQKRIKMMENKN

Radius of gyration: 28.51 Å; chains: 1; bounding box: 77×49×80 Å

pLDDT: mean 78.15, std 18.89, range [24.97, 96.56]

Foldseek 3Di:
DVCLLLVCLVVCLVPDLLSNQQSLVSLVQCLAVVDSDDDPLVQQLDPDHPAAAQAADELLVVLVCLLPAPQADPPRCSNVSSVVSVVSVDDSSSSNLSNCVVSNGQKDFPWDCADPVRPRHIHGDPRYIHGYDYPPDDDDLVNVLNVLQVVLLVVCVVLVFADNVLCVLCNRLNQQQRSVLVVLDDPPDDPVLSSLVSSLLSSLLCVVQVGDTDVVSSVVSQVVHPDHVVVCVVSQQFDPDFDDDDDPDTDTHGHPPGDRDRDPPPPPPPPPPPPPPPPPDPPDDDDDDDDDDDDDDDDDDPPPDALADDPPPPDDQDPVLVVLQDQDPPDDLVVSLVSSSVVCVVVVHRDYDSVVSVVVSVVVNVVVD

Organism: Triplophysa rosa (NCBI:txid992332)